Protein AF-A0A964JL80-F1 (afdb_monomer)

Mean predicted aligned error: 16.07 Å

Nearest PDB structures (foldseek):
  3h3u-assembly1_A  TM=7.792E-01  e=3.297E-18  Mycobacterium tuberculosis H37Rv
  7ff8-assembly1_A  TM=7.968E-01  e=4.017E-14  Pseudomonas aeruginosa PAO1
  2oz6-assembly1_A-2  TM=8.116E-01  e=9.245E-14  Pseudomonas aeruginosa
  5w5b-assembly1_A  TM=7.936E-01  e=4.017E-14  Mycobacterium tuberculosis CDC1551
  6hq4-assembly1_B  TM=6.554E-01  e=2.698E-10  Bdellovibrio bacteriovorus HD100

Secondary structure (DSSP, 8-state):
-----------------------PPPPPPPPPPP--------------------------------S------TTSEEEEE-TT-EEE-TT-----EEEEEEEEEEEEEEETTEEEEEEEE-TT-EESHHHHHHT---SSEEEEEEEEEEEEE-HHHHHHHHHH-HHHHHHHHHHHHHHHHHHHHHHHHHT-SSHHHHHHHHHHHHHHHHPEEETTEEEES--HHHHHHHHT--HHHHHHHHHHHHHTTSEEEE-SS-EEE--HHHHHHHHHHHHHHHHHHHHHS---

Solvent-accessible surface area (backbone atoms only — not comparable to full-atom values): 17501 Å² total; per-residue (Å²): 135,87,82,92,81,91,88,78,91,82,89,83,82,92,79,77,93,73,84,83,76,84,78,80,76,81,80,81,83,79,80,81,83,79,84,84,75,85,82,85,81,88,80,91,83,87,90,86,82,91,89,87,86,88,89,76,97,68,85,86,71,82,73,82,75,78,90,78,82,76,87,77,64,94,83,52,54,68,46,78,46,56,51,72,41,69,79,48,46,54,65,37,82,48,56,44,25,40,36,30,70,37,41,31,37,34,34,28,39,78,55,94,92,38,81,38,76,74,50,72,43,52,52,79,41,72,47,51,51,64,13,44,75,66,76,35,48,28,92,31,24,36,30,28,70,31,59,23,36,30,35,48,37,40,60,71,55,47,52,49,44,45,75,77,32,63,67,55,42,53,51,50,52,57,49,52,53,48,54,50,52,53,52,53,51,38,54,55,43,60,68,46,86,49,70,61,59,27,48,52,54,48,52,52,52,44,45,74,74,64,34,44,76,56,86,70,27,31,39,27,88,49,17,48,63,60,48,16,62,60,58,75,46,54,52,75,58,51,52,55,46,51,50,54,32,34,78,70,56,44,28,74,48,72,49,77,56,32,31,30,31,27,51,66,69,55,51,51,54,51,50,54,51,54,49,51,53,51,54,52,47,57,67,64,68,72,67,137

pLDDT: mean 73.35, std 25.71, range [23.11, 97.69]

Structure (mmCIF, N/CA/C/O backbone):
data_AF-A0A964JL80-F1
#
_entry.id   AF-A0A964JL80-F1
#
loop_
_atom_site.group_PDB
_atom_site.id
_atom_site.type_symbol
_atom_site.label_atom_id
_atom_site.label_alt_id
_atom_site.label_comp_id
_atom_site.label_asym_id
_atom_site.label_entity_id
_atom_site.label_seq_id
_atom_site.pdbx_PDB_ins_code
_atom_site.Cartn_x
_atom_site.Cartn_y
_atom_site.Cartn_z
_atom_site.occupancy
_atom_site.B_iso_or_equiv
_atom_site.auth_seq_id
_atom_site.auth_comp_id
_atom_site.auth_asym_id
_atom_site.auth_atom_id
_atom_site.pdbx_PDB_model_num
ATOM 1 N N . MET A 1 1 ? -65.963 52.573 9.680 1.00 37.78 1 MET A N 1
ATOM 2 C CA . MET A 1 1 ? -66.005 52.746 8.213 1.00 37.78 1 MET A CA 1
ATOM 3 C C . MET A 1 1 ? -65.570 51.425 7.572 1.00 37.78 1 MET A C 1
ATOM 5 O O . MET A 1 1 ? -64.472 50.984 7.888 1.00 37.78 1 MET A O 1
ATOM 9 N N . PRO A 1 2 ? -66.461 50.747 6.820 1.00 46.53 2 PRO A N 1
ATOM 10 C CA . PRO A 1 2 ? -66.245 49.451 6.140 1.00 46.53 2 PRO A CA 1
ATOM 11 C C . PRO A 1 2 ? -65.395 49.656 4.856 1.00 46.53 2 PRO A C 1
ATOM 13 O O . PRO A 1 2 ? -65.125 50.802 4.520 1.00 46.53 2 PRO A O 1
ATOM 16 N N . ALA A 1 3 ? -64.869 48.674 4.110 1.00 35.56 3 ALA A N 1
ATOM 17 C CA . ALA A 1 3 ? -65.496 47.516 3.457 1.00 35.56 3 ALA A CA 1
ATOM 18 C C . ALA A 1 3 ? -64.384 46.611 2.834 1.00 35.56 3 ALA A C 1
ATOM 20 O O . ALA A 1 3 ? -63.395 47.145 2.347 1.00 35.56 3 ALA A O 1
ATOM 21 N N . HIS A 1 4 ? -64.425 45.274 3.009 1.00 35.72 4 HIS A N 1
ATOM 22 C CA . HIS A 1 4 ? -64.744 44.222 1.997 1.00 35.72 4 HIS A CA 1
ATOM 23 C C . HIS A 1 4 ? -63.680 44.004 0.883 1.00 35.72 4 HIS A C 1
ATOM 25 O O . HIS A 1 4 ? -63.204 44.971 0.319 1.00 35.72 4 HIS A O 1
ATOM 31 N N . LEU A 1 5 ? -63.233 42.802 0.466 1.00 35.69 5 LEU A N 1
ATOM 32 C CA . LEU A 1 5 ? -63.796 41.438 0.327 1.00 35.69 5 LEU A CA 1
ATOM 33 C C . LEU A 1 5 ? -62.650 40.380 0.392 1.00 35.69 5 LEU A C 1
ATOM 35 O O . LEU A 1 5 ? -61.570 40.641 -0.120 1.00 35.69 5 LEU A O 1
ATOM 39 N N . ARG A 1 6 ? -62.776 39.250 1.122 1.00 34.25 6 ARG A N 1
ATOM 40 C CA . ARG A 1 6 ? -63.184 37.874 0.682 1.00 34.25 6 ARG A CA 1
ATOM 41 C C . ARG A 1 6 ? -62.430 37.348 -0.552 1.00 34.25 6 ARG A C 1
ATOM 43 O O . ARG A 1 6 ? -62.519 37.954 -1.605 1.00 34.25 6 ARG A O 1
ATOM 50 N N . ASN A 1 7 ? -61.735 36.207 -0.524 1.00 32.00 7 ASN A N 1
ATOM 51 C CA . ASN A 1 7 ? -62.183 34.791 -0.471 1.00 32.00 7 ASN A CA 1
ATOM 52 C C . ASN A 1 7 ? -60.897 33.955 -0.768 1.00 32.00 7 ASN A C 1
ATOM 54 O O . ASN A 1 7 ? -60.002 34.494 -1.401 1.00 32.00 7 ASN A O 1
ATOM 58 N N . ARG A 1 8 ? -60.686 32.663 -0.497 1.00 33.41 8 ARG A N 1
ATOM 59 C CA . ARG A 1 8 ? -61.421 31.535 0.091 1.00 33.41 8 ARG A CA 1
ATOM 60 C C . ARG A 1 8 ? -60.384 30.416 0.316 1.00 33.41 8 ARG A C 1
ATOM 62 O O . ARG A 1 8 ? -59.470 30.258 -0.486 1.00 33.41 8 ARG A O 1
ATOM 69 N N . HIS A 1 9 ? -60.581 29.628 1.367 1.00 36.06 9 HIS A N 1
ATOM 70 C CA . HIS A 1 9 ? -59.935 28.336 1.610 1.00 36.06 9 HIS A CA 1
ATOM 71 C C . HIS A 1 9 ? -60.051 27.353 0.438 1.00 36.06 9 HIS A C 1
ATOM 73 O O . HIS A 1 9 ? -61.089 27.332 -0.217 1.00 36.06 9 HIS A O 1
ATOM 79 N N . LEU A 1 10 ? -59.068 26.451 0.322 1.00 34.75 10 LEU A N 1
ATOM 80 C CA . LEU A 1 10 ? -59.265 25.001 0.167 1.00 34.75 10 LEU A CA 1
ATOM 81 C C . LEU A 1 10 ? -57.958 24.281 0.546 1.00 34.75 10 LEU A C 1
ATOM 83 O O . LEU A 1 10 ? -56.915 24.513 -0.056 1.00 34.75 10 LEU A O 1
ATOM 87 N N . GLY A 1 11 ? -58.015 23.439 1.579 1.00 33.12 11 GLY A N 1
ATOM 88 C CA . GLY A 1 11 ? -56.935 22.519 1.926 1.00 33.12 11 GLY A CA 1
ATOM 89 C C . GLY A 1 11 ? -57.005 21.237 1.096 1.00 33.12 11 GLY A C 1
ATOM 90 O O . GLY A 1 11 ? -58.088 20.837 0.677 1.00 33.12 11 GLY A O 1
ATOM 91 N N . HIS A 1 12 ? -55.868 20.563 0.915 1.00 31.95 12 HIS A N 1
ATOM 92 C CA . HIS A 1 12 ? -55.833 19.127 0.643 1.00 31.95 12 HIS A CA 1
ATOM 93 C C . HIS A 1 12 ? -54.507 18.484 1.094 1.00 31.95 12 HIS A C 1
ATOM 95 O O . HIS A 1 12 ? -53.452 19.104 1.103 1.00 31.95 12 HIS A O 1
ATOM 101 N N . ARG A 1 13 ? -54.668 17.233 1.529 1.00 33.59 13 ARG A N 1
ATOM 102 C CA . ARG A 1 13 ? -53.808 16.281 2.259 1.00 33.59 13 ARG A CA 1
ATOM 103 C C . ARG A 1 13 ? -52.454 15.893 1.616 1.00 33.59 13 ARG A C 1
ATOM 105 O O . ARG A 1 13 ? -52.272 16.112 0.423 1.00 33.59 13 ARG A O 1
ATOM 112 N N . PRO A 1 14 ? -51.549 15.240 2.386 1.00 41.88 14 PRO A N 1
ATOM 113 C CA . PRO A 1 14 ? -50.217 14.831 1.931 1.00 41.88 14 PRO A CA 1
ATOM 114 C C . PRO A 1 14 ? -50.284 13.621 0.989 1.00 41.88 14 PRO A C 1
ATOM 116 O O . PRO A 1 14 ? -51.057 12.689 1.218 1.00 41.88 14 PRO A O 1
ATOM 119 N N . GLY A 1 15 ? -49.463 13.632 -0.064 1.00 31.16 15 GLY A N 1
ATOM 120 C CA . GLY A 1 15 ? -49.465 12.614 -1.113 1.00 31.16 15 GLY A CA 1
ATOM 121 C C . GLY A 1 15 ? -48.063 12.196 -1.557 1.00 31.16 15 GLY A C 1
ATOM 122 O O . GLY A 1 15 ? -47.397 12.929 -2.273 1.00 31.16 15 GLY A O 1
ATOM 123 N N . ALA A 1 16 ? -47.702 10.978 -1.147 1.00 31.17 16 ALA A N 1
ATOM 124 C CA . ALA A 1 16 ? -46.962 9.944 -1.876 1.00 31.17 16 ALA A CA 1
ATOM 125 C C . ALA A 1 16 ? -45.598 10.259 -2.534 1.00 31.17 16 ALA A C 1
ATOM 127 O O . ALA A 1 16 ? -45.494 10.913 -3.570 1.00 31.17 16 ALA A O 1
ATOM 128 N N . LEU A 1 17 ? -44.586 9.578 -1.981 1.00 36.50 17 LEU A N 1
ATOM 129 C CA . LEU A 1 17 ? -43.367 9.088 -2.631 1.00 36.50 17 LEU A CA 1
ATOM 130 C C . LEU A 1 17 ? -43.551 8.801 -4.132 1.00 36.50 17 LEU A C 1
ATOM 132 O O . LEU A 1 17 ? -44.386 7.982 -4.523 1.00 36.50 17 LEU A O 1
ATOM 136 N N . ARG A 1 18 ? -42.686 9.391 -4.962 1.00 30.09 18 ARG A N 1
ATOM 137 C CA . ARG A 1 18 ? -42.415 8.902 -6.316 1.00 30.09 18 ARG A CA 1
ATOM 138 C C . ARG A 1 18 ? -40.924 8.641 -6.477 1.00 30.09 18 ARG A C 1
ATOM 140 O O . ARG A 1 18 ? -40.105 9.548 -6.399 1.00 30.09 18 ARG A O 1
ATOM 147 N N . HIS A 1 19 ? -40.612 7.370 -6.710 1.00 30.61 19 HIS A N 1
ATOM 148 C CA . HIS A 1 19 ? -39.329 6.892 -7.200 1.00 30.61 19 HIS A CA 1
ATOM 149 C C . HIS A 1 19 ? -38.922 7.653 -8.467 1.00 30.61 19 HIS A C 1
ATOM 151 O O . HIS A 1 19 ? -39.593 7.543 -9.495 1.00 30.61 19 HIS A O 1
ATOM 157 N N . HIS A 1 20 ? -37.798 8.369 -8.423 1.00 32.84 20 HIS A N 1
ATOM 158 C CA . HIS A 1 20 ? -37.114 8.773 -9.644 1.00 32.84 20 HIS A CA 1
ATOM 159 C C . HIS A 1 20 ? -36.421 7.550 -10.244 1.00 32.84 20 HIS A C 1
ATOM 161 O O . HIS A 1 20 ? -35.391 7.079 -9.765 1.00 32.84 20 HIS A O 1
ATOM 167 N N . GLN A 1 21 ? -37.045 7.008 -11.287 1.00 30.83 21 GLN A N 1
ATOM 168 C CA . GLN A 1 21 ? -36.441 6.028 -12.173 1.00 30.83 21 GLN A CA 1
ATOM 169 C C . GLN A 1 21 ? -35.238 6.664 -12.874 1.00 30.83 21 GLN A C 1
ATOM 171 O O . GLN A 1 21 ? -35.352 7.691 -13.540 1.00 30.83 21 GLN A O 1
ATOM 176 N N . CYS A 1 22 ? -34.086 6.024 -12.706 1.00 28.11 22 CYS A N 1
ATOM 177 C CA . CYS A 1 22 ? -32.847 6.308 -13.407 1.00 28.11 22 CYS A CA 1
ATOM 178 C C . CYS A 1 22 ? -33.032 5.920 -14.886 1.00 28.11 22 CYS A C 1
ATOM 180 O O . CYS A 1 22 ? -32.980 4.739 -15.239 1.00 28.11 22 CYS A O 1
ATOM 182 N N . THR A 1 23 ? -33.321 6.887 -15.756 1.00 30.89 23 THR A N 1
ATOM 183 C CA . THR A 1 23 ? -33.364 6.659 -17.202 1.00 30.89 23 THR A CA 1
ATOM 184 C C . THR A 1 23 ? -31.934 6.551 -17.728 1.00 30.89 23 THR A C 1
ATOM 186 O O . THR A 1 23 ? -31.189 7.525 -17.815 1.00 30.89 23 THR A O 1
ATOM 189 N N . ARG A 1 24 ? -31.533 5.319 -18.062 1.00 32.81 24 ARG A N 1
ATOM 190 C CA . ARG A 1 24 ? -30.311 5.017 -18.814 1.00 32.81 24 ARG A CA 1
ATOM 191 C C . ARG A 1 24 ? -30.319 5.800 -20.129 1.00 32.81 24 ARG A C 1
ATOM 193 O O . ARG A 1 24 ? -31.158 5.542 -20.987 1.00 32.81 24 ARG A O 1
ATOM 200 N N . SER A 1 25 ? -29.362 6.707 -20.303 1.00 33.31 25 SER A N 1
ATOM 201 C CA . SER A 1 25 ? -28.996 7.193 -21.636 1.00 33.31 25 SER A CA 1
ATOM 202 C C . SER A 1 25 ? -28.302 6.060 -22.406 1.00 33.31 25 SER A C 1
ATOM 204 O O . SER A 1 25 ? -27.423 5.407 -21.836 1.00 33.31 25 SER A O 1
ATOM 206 N N . PRO A 1 26 ? -28.676 5.778 -23.665 1.00 34.78 26 PRO A N 1
ATOM 207 C CA . PRO A 1 26 ? -27.997 4.771 -24.464 1.00 34.78 26 PRO A CA 1
ATOM 208 C C . PRO A 1 26 ? -26.642 5.311 -24.938 1.00 34.78 26 PRO A C 1
ATOM 210 O O . PRO A 1 26 ? -26.563 6.343 -25.600 1.00 34.78 26 PRO A O 1
ATOM 213 N N . LEU A 1 27 ? -25.568 4.602 -24.585 1.00 38.38 27 LEU A N 1
ATOM 214 C CA . LEU A 1 27 ? -24.238 4.808 -25.152 1.00 38.38 27 LEU A CA 1
ATOM 215 C C . LEU A 1 27 ? -24.303 4.589 -26.670 1.00 38.38 27 LEU A C 1
ATOM 217 O O . LEU A 1 27 ? -24.775 3.549 -27.132 1.00 38.38 27 LEU A O 1
ATOM 221 N N . HIS A 1 28 ? -23.826 5.567 -27.439 1.00 36.06 28 HIS A N 1
ATOM 222 C CA . HIS A 1 28 ? -23.625 5.426 -28.878 1.00 36.06 28 HIS A CA 1
ATOM 223 C C . HIS A 1 28 ? -22.623 4.291 -29.171 1.00 36.06 28 HIS A C 1
ATOM 225 O O . HIS A 1 28 ? -21.590 4.210 -28.501 1.00 36.06 28 HIS A O 1
ATOM 231 N N . PRO A 1 29 ? -22.879 3.423 -30.166 1.00 34.59 29 PRO A N 1
ATOM 232 C CA . PRO A 1 29 ? -21.922 2.401 -30.563 1.00 34.59 29 PRO A CA 1
ATOM 233 C C . PRO A 1 29 ? -20.716 3.029 -31.276 1.00 34.59 29 PRO A C 1
ATOM 235 O O . PRO A 1 29 ? -20.866 3.820 -32.207 1.00 34.59 29 PRO A O 1
ATOM 238 N N . ILE A 1 30 ? -19.516 2.647 -30.838 1.00 38.66 30 ILE A N 1
ATOM 239 C CA . ILE A 1 30 ? -18.244 2.934 -31.512 1.00 38.66 30 ILE A CA 1
ATOM 240 C C . ILE A 1 30 ? -18.221 2.127 -32.827 1.00 38.66 30 ILE A C 1
ATOM 242 O O . ILE A 1 30 ? -18.485 0.922 -32.783 1.00 38.66 30 ILE A O 1
ATOM 246 N N . PRO A 1 31 ? -17.937 2.736 -33.993 1.00 32.91 31 PRO A N 1
ATOM 247 C CA . PRO A 1 31 ? -17.892 2.007 -35.258 1.00 32.91 31 PRO A CA 1
ATOM 248 C C . PRO A 1 31 ? -16.694 1.038 -35.299 1.00 32.91 31 PRO A C 1
ATOM 250 O O . PRO A 1 31 ? -15.630 1.361 -34.764 1.00 32.91 31 PRO A O 1
ATOM 253 N N . PRO A 1 32 ? -16.821 -0.141 -35.939 1.00 34.31 32 PRO A N 1
ATOM 254 C CA . PRO A 1 32 ? -15.708 -1.072 -36.066 1.00 34.31 32 PRO A CA 1
ATOM 255 C C . PRO A 1 32 ? -14.660 -0.518 -37.039 1.00 34.31 32 PRO A C 1
ATOM 257 O O . PRO A 1 32 ? -14.981 -0.129 -38.163 1.00 34.31 32 PRO A O 1
ATOM 260 N N . LEU A 1 33 ? -13.395 -0.508 -36.612 1.00 32.47 33 LEU A N 1
ATOM 261 C CA . LEU A 1 33 ? -12.249 -0.261 -37.487 1.00 32.47 33 LEU A CA 1
ATOM 262 C C . LEU A 1 33 ? -12.186 -1.377 -38.538 1.00 32.47 33 LEU A C 1
ATOM 264 O O . LEU A 1 33 ? -12.036 -2.555 -38.212 1.00 32.47 33 LEU A O 1
ATOM 268 N N . ALA A 1 34 ? -12.347 -0.996 -39.803 1.00 29.02 34 ALA A N 1
ATOM 269 C CA . ALA A 1 34 ? -12.299 -1.902 -40.936 1.00 29.02 34 ALA A CA 1
ATOM 270 C C . ALA A 1 34 ? -10.902 -2.532 -41.071 1.00 29.02 34 ALA A C 1
ATOM 272 O O . ALA A 1 34 ? -9.907 -1.843 -41.291 1.00 29.02 34 ALA A O 1
ATOM 273 N N . HIS A 1 35 ? -10.844 -3.861 -40.981 1.00 31.95 35 HIS A N 1
ATOM 274 C CA . HIS A 1 35 ? -9.697 -4.646 -41.416 1.00 31.95 35 HIS A CA 1
ATOM 275 C C . HIS A 1 35 ? -9.555 -4.554 -42.941 1.00 31.95 35 HIS A C 1
ATOM 277 O O . HIS A 1 35 ? -10.368 -5.099 -43.687 1.00 31.95 35 HIS A O 1
ATOM 283 N N . HIS A 1 36 ? -8.467 -3.949 -43.410 1.00 31.66 36 HIS A N 1
ATOM 284 C CA . HIS A 1 36 ? -7.909 -4.254 -44.722 1.00 31.66 36 HIS A CA 1
ATOM 285 C C . HIS A 1 36 ? -6.592 -5.000 -44.535 1.00 31.66 36 HIS A C 1
ATOM 287 O O . HIS A 1 36 ? -5.526 -4.404 -44.444 1.00 31.66 3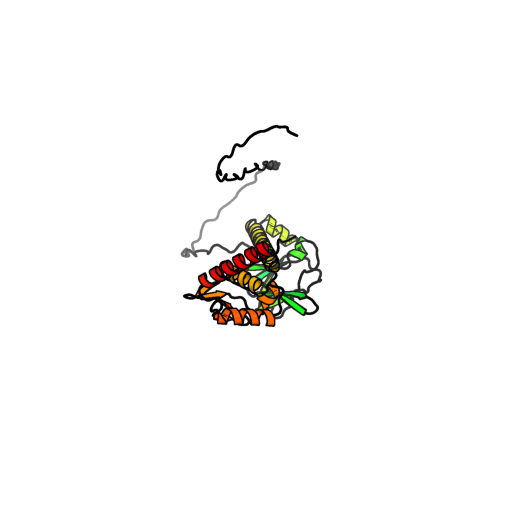6 HIS A O 1
ATOM 293 N N . VAL A 1 37 ? -6.675 -6.331 -44.509 1.00 30.08 37 VAL A N 1
ATOM 294 C CA . VAL A 1 37 ? -5.534 -7.193 -44.820 1.00 30.08 37 VAL A CA 1
ATOM 295 C C . VAL A 1 37 ? -5.892 -7.935 -46.098 1.00 30.08 37 VAL A C 1
ATOM 297 O O . VAL A 1 37 ? -6.750 -8.816 -46.112 1.00 30.08 37 VAL A O 1
ATOM 300 N N . ARG A 1 38 ? -5.268 -7.512 -47.201 1.00 26.22 38 ARG A N 1
ATOM 301 C CA . ARG A 1 38 ? -5.266 -8.255 -48.462 1.00 26.22 38 ARG A CA 1
ATOM 302 C C . ARG A 1 38 ? -4.585 -9.598 -48.217 1.00 26.22 38 ARG A C 1
ATOM 304 O O . ARG A 1 38 ? -3.416 -9.643 -47.852 1.00 26.22 38 ARG A O 1
ATOM 311 N N . CYS A 1 39 ? -5.323 -10.675 -48.450 1.00 26.58 39 CYS A N 1
ATOM 312 C CA . CYS A 1 39 ? -4.793 -12.026 -48.513 1.00 26.58 39 CYS A CA 1
ATOM 313 C C . CYS A 1 39 ? -4.150 -12.217 -49.898 1.00 26.58 39 CYS A C 1
ATOM 315 O O . CYS A 1 39 ? -4.852 -12.218 -50.909 1.00 26.58 39 CYS A O 1
ATOM 317 N N . GLY A 1 40 ? -2.820 -12.297 -49.949 1.00 28.06 40 GLY A N 1
ATOM 318 C CA . GLY A 1 40 ? -2.077 -12.757 -51.121 1.00 28.06 40 GLY A CA 1
ATOM 319 C C . GLY A 1 40 ? -1.921 -14.273 -51.048 1.00 28.06 40 GLY A C 1
ATOM 320 O O . GLY A 1 40 ? -1.276 -14.781 -50.136 1.00 28.06 40 GLY A O 1
ATOM 321 N N . LEU A 1 41 ? -2.556 -14.976 -51.982 1.00 30.55 41 LEU A N 1
ATOM 322 C CA . LEU A 1 41 ? -2.411 -16.410 -52.225 1.00 30.55 41 LEU A CA 1
ATOM 323 C C . LEU A 1 41 ? -1.257 -16.676 -53.206 1.00 30.55 41 LEU A C 1
ATOM 325 O O . LEU A 1 41 ? -1.088 -15.918 -54.158 1.00 30.55 41 LEU A O 1
ATOM 329 N N . GLY A 1 42 ? -0.586 -17.819 -53.016 1.00 26.62 42 GLY A N 1
ATOM 330 C CA . GLY A 1 42 ? 0.301 -18.488 -53.984 1.00 26.62 42 GLY A CA 1
ATOM 331 C C . GLY A 1 42 ? 1.788 -18.229 -53.720 1.00 26.62 42 GLY A C 1
ATOM 332 O O . GLY A 1 42 ? 2.172 -17.094 -53.492 1.00 26.62 42 GLY A O 1
ATOM 333 N N . GLU A 1 43 ? 2.707 -19.194 -53.700 1.00 29.05 43 GLU A N 1
ATOM 334 C CA . GLU A 1 43 ? 2.770 -20.582 -54.191 1.00 29.05 43 GLU A CA 1
ATOM 335 C C . GLU A 1 43 ? 3.812 -21.301 -53.287 1.00 29.05 43 GLU A C 1
ATOM 337 O O . GLU A 1 43 ? 4.779 -20.690 -52.848 1.00 29.05 43 GLU A O 1
ATOM 342 N N . GLY A 1 44 ? 3.643 -22.533 -52.802 1.00 26.64 44 GLY A N 1
ATOM 343 C CA . GLY A 1 44 ? 3.678 -23.761 -53.588 1.00 26.64 44 GLY A CA 1
ATOM 344 C C . GLY A 1 44 ? 5.116 -24.261 -53.820 1.00 26.64 44 GLY A C 1
ATOM 345 O O . GLY A 1 44 ? 5.652 -24.038 -54.895 1.00 26.64 44 GLY A O 1
ATOM 346 N N . SER A 1 45 ? 5.731 -24.996 -52.876 1.00 29.19 45 SER A N 1
ATOM 347 C CA . SER A 1 45 ? 6.821 -25.935 -53.223 1.00 29.19 45 SER A CA 1
ATOM 348 C C . SER A 1 45 ? 7.069 -27.043 -52.182 1.00 29.19 45 SER A C 1
ATOM 350 O O . SER A 1 45 ? 7.655 -26.825 -51.130 1.00 29.19 45 SER A O 1
ATOM 352 N N . ARG A 1 46 ? 6.601 -28.239 -52.566 1.00 28.25 46 ARG A N 1
ATOM 353 C CA . ARG A 1 46 ? 7.217 -29.583 -52.490 1.00 28.25 46 ARG A CA 1
ATOM 354 C C . ARG A 1 46 ? 7.704 -30.165 -51.152 1.00 28.25 46 ARG A C 1
ATOM 356 O O . ARG A 1 46 ? 8.710 -29.775 -50.576 1.00 28.25 46 ARG A O 1
ATOM 363 N N . ALA A 1 47 ? 7.031 -31.264 -50.808 1.00 27.91 47 ALA A N 1
ATOM 364 C CA . ALA A 1 47 ? 7.421 -32.304 -49.867 1.00 27.91 47 ALA A CA 1
ATOM 365 C C . ALA A 1 47 ? 8.296 -33.396 -50.519 1.00 27.91 47 ALA A C 1
ATOM 367 O O . ALA A 1 47 ? 8.027 -33.787 -51.652 1.00 27.91 47 ALA A O 1
ATOM 368 N N . THR A 1 48 ? 9.244 -33.931 -49.741 1.00 28.28 48 THR A N 1
ATOM 369 C CA . THR A 1 48 ? 9.887 -35.271 -49.779 1.00 28.28 48 THR A CA 1
ATOM 370 C C . THR A 1 48 ? 10.752 -35.363 -48.505 1.00 28.28 48 THR A C 1
ATOM 372 O O . THR A 1 48 ? 11.378 -34.364 -48.178 1.00 28.28 48 THR A O 1
ATOM 375 N N . ALA A 1 49 ? 10.931 -36.437 -47.734 1.00 28.19 49 ALA A N 1
ATOM 376 C CA . ALA A 1 49 ? 10.393 -37.788 -47.651 1.00 28.19 49 ALA A CA 1
ATOM 377 C C . ALA A 1 49 ? 10.830 -38.381 -46.285 1.00 28.19 49 ALA A C 1
ATOM 379 O O . ALA A 1 49 ? 11.937 -38.107 -45.841 1.00 28.19 49 ALA A O 1
ATOM 380 N N . ALA A 1 50 ? 9.990 -39.249 -45.712 1.00 26.88 50 ALA A N 1
ATOM 381 C CA . ALA A 1 50 ? 10.345 -40.512 -45.042 1.00 26.88 50 ALA A CA 1
ATOM 382 C C . ALA A 1 50 ? 11.176 -40.547 -43.730 1.00 26.88 50 ALA A C 1
ATOM 384 O O . ALA A 1 50 ? 12.341 -40.170 -43.674 1.00 26.88 50 ALA A O 1
ATOM 385 N N . GLY A 1 51 ? 10.586 -41.196 -42.713 1.00 25.58 51 GLY A N 1
ATOM 386 C CA . GLY A 1 51 ? 11.256 -41.724 -41.519 1.00 25.58 51 GLY A CA 1
ATOM 387 C C . GLY A 1 51 ? 10.263 -42.044 -40.392 1.00 25.58 51 GLY A C 1
ATOM 388 O O . GLY A 1 51 ? 9.683 -41.142 -39.802 1.00 25.58 51 GLY A O 1
ATOM 389 N N . THR A 1 52 ? 10.073 -43.327 -40.088 1.00 26.69 52 THR A N 1
ATOM 390 C CA . THR A 1 52 ? 9.265 -43.884 -38.976 1.00 26.69 52 THR A CA 1
ATOM 391 C C . THR A 1 52 ? 10.094 -44.985 -38.298 1.00 26.69 52 THR A C 1
ATOM 393 O O . THR A 1 52 ? 10.993 -45.512 -38.950 1.00 26.69 52 THR A O 1
ATOM 396 N N . PRO A 1 53 ? 9.719 -45.491 -37.110 1.00 39.31 53 PRO A N 1
ATOM 397 C CA . PRO A 1 53 ? 9.673 -44.834 -35.801 1.00 39.31 53 PRO A CA 1
ATOM 398 C C . PRO A 1 53 ? 10.569 -45.603 -34.793 1.00 39.31 53 PRO A C 1
ATOM 400 O O . PRO A 1 53 ? 10.899 -46.761 -35.030 1.00 39.31 53 PRO A O 1
ATOM 403 N N . ASP A 1 54 ? 10.922 -45.037 -33.636 1.00 27.45 54 ASP A N 1
ATOM 404 C CA . ASP A 1 54 ? 11.369 -45.893 -32.525 1.00 27.45 54 ASP A CA 1
ATOM 405 C C . ASP A 1 54 ? 10.851 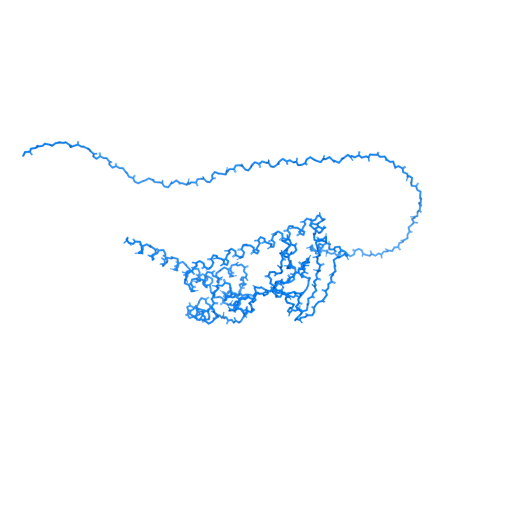-45.428 -31.165 1.00 27.45 54 ASP A C 1
ATOM 407 O O . ASP A 1 54 ? 10.652 -44.252 -30.869 1.00 27.45 54 ASP A O 1
ATOM 411 N N . SER A 1 55 ? 10.534 -46.453 -30.399 1.00 28.48 55 SER A N 1
ATOM 412 C CA . SER A 1 55 ? 9.731 -46.534 -29.208 1.00 28.48 55 SER A CA 1
ATOM 413 C C . SER A 1 55 ? 10.472 -46.076 -27.954 1.00 28.48 55 SER A C 1
ATOM 415 O O . SER A 1 55 ? 11.556 -46.547 -27.631 1.00 28.48 55 SER A O 1
ATOM 417 N N . ALA A 1 56 ? 9.812 -45.245 -27.151 1.00 30.78 56 ALA A N 1
ATOM 418 C CA . ALA A 1 56 ? 10.095 -45.160 -25.727 1.00 30.78 56 ALA A CA 1
ATOM 419 C C . ALA A 1 56 ? 8.775 -44.973 -24.978 1.00 30.78 56 ALA A C 1
ATOM 421 O O . ALA A 1 56 ? 8.135 -43.924 -25.020 1.00 30.78 56 ALA A O 1
ATOM 422 N N . ARG A 1 57 ? 8.346 -46.050 -24.315 1.00 34.09 57 ARG A N 1
ATOM 423 C CA . ARG A 1 57 ? 7.233 -46.062 -23.366 1.00 34.09 57 ARG A CA 1
ATOM 424 C C . ARG A 1 57 ? 7.612 -45.181 -22.176 1.00 34.09 57 ARG A C 1
ATOM 426 O O . ARG A 1 57 ? 8.322 -45.625 -21.282 1.00 34.09 57 ARG A O 1
ATOM 433 N N . GLY A 1 58 ? 7.125 -43.948 -22.165 1.00 26.98 58 GLY A N 1
ATOM 434 C CA . GLY A 1 58 ? 7.104 -43.083 -20.992 1.00 26.98 58 GLY A CA 1
ATOM 435 C C . GLY A 1 58 ? 5.657 -42.872 -20.582 1.00 26.98 58 GLY A C 1
ATOM 436 O O . GLY A 1 58 ? 4.902 -42.215 -21.289 1.00 26.98 58 GLY A O 1
ATOM 437 N N . THR A 1 59 ? 5.254 -43.478 -19.470 1.00 30.92 59 THR A N 1
ATOM 438 C CA . THR A 1 59 ? 3.949 -43.287 -18.828 1.00 30.92 59 THR A CA 1
ATOM 439 C C . THR A 1 59 ? 3.576 -41.806 -18.787 1.00 30.92 59 THR A C 1
ATOM 441 O O . THR A 1 59 ? 4.261 -41.016 -18.136 1.00 30.92 59 THR A O 1
ATOM 444 N N . CYS A 1 60 ? 2.488 -41.438 -19.471 1.00 23.11 60 CYS A N 1
ATOM 445 C CA . CYS A 1 60 ? 1.893 -40.110 -19.404 1.00 23.11 60 CYS A CA 1
ATOM 446 C C . CYS A 1 60 ? 1.322 -39.925 -17.994 1.00 23.11 60 CYS A C 1
ATOM 448 O O . CYS A 1 60 ? 0.188 -40.293 -17.696 1.00 23.11 60 CYS A O 1
ATOM 450 N N . ARG A 1 61 ? 2.165 -39.442 -17.081 1.00 26.45 61 ARG A N 1
ATOM 451 C CA . ARG A 1 61 ? 1.726 -38.961 -15.780 1.00 26.45 61 ARG A CA 1
ATOM 452 C C . ARG A 1 61 ? 1.118 -37.597 -16.052 1.00 26.45 61 ARG A C 1
ATOM 454 O O . ARG A 1 61 ? 1.840 -36.646 -16.334 1.00 26.45 61 ARG A O 1
ATOM 461 N N . THR A 1 62 ? -0.206 -37.533 -16.040 1.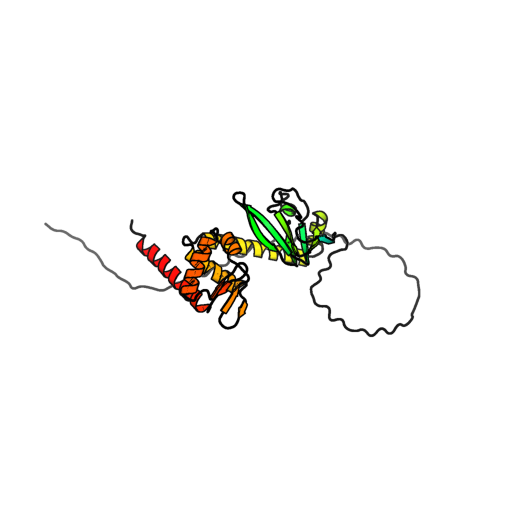00 25.45 62 THR A N 1
ATOM 462 C CA . THR A 1 62 ? -0.967 -36.290 -16.111 1.00 25.45 62 THR A CA 1
ATOM 463 C C . THR A 1 62 ? -0.512 -35.394 -14.961 1.00 25.45 62 THR A C 1
ATOM 465 O O . THR A 1 62 ? -0.950 -35.553 -13.824 1.00 25.45 62 THR A O 1
ATOM 468 N N . VAL A 1 63 ? 0.425 -34.488 -15.236 1.00 28.36 63 VAL A N 1
ATOM 469 C CA . VAL A 1 63 ? 0.712 -33.368 -14.348 1.00 28.36 63 VAL A CA 1
ATOM 470 C C . VAL A 1 63 ? -0.450 -32.413 -14.547 1.00 28.36 63 VAL A C 1
ATOM 472 O O . VAL A 1 63 ? -0.569 -31.768 -15.589 1.00 28.36 63 VAL A O 1
ATOM 475 N N . VAL A 1 64 ? -1.350 -32.395 -13.569 1.00 26.16 64 VAL A N 1
ATOM 476 C CA . VAL A 1 64 ? -2.342 -31.336 -13.412 1.00 26.16 64 VAL A CA 1
ATOM 477 C C . VAL A 1 64 ? -1.557 -30.023 -13.359 1.00 26.16 64 VAL A C 1
ATOM 479 O O . VAL A 1 64 ? -0.861 -29.752 -12.385 1.00 26.16 64 VAL A O 1
ATOM 482 N N . ARG A 1 65 ? -1.576 -29.261 -14.457 1.00 25.23 65 ARG A N 1
ATOM 483 C CA . ARG A 1 65 ? -1.021 -27.908 -14.502 1.00 25.23 65 ARG A CA 1
ATOM 484 C C . ARG A 1 65 ? -2.009 -26.984 -13.800 1.00 25.23 65 ARG A C 1
ATOM 486 O O . ARG A 1 65 ? -3.126 -26.798 -14.279 1.00 25.23 65 ARG A O 1
ATOM 493 N N . GLU A 1 66 ? -1.584 -26.435 -12.670 1.00 28.23 66 GLU A N 1
ATOM 494 C CA . GLU A 1 66 ? -2.214 -25.285 -12.021 1.00 28.23 66 GLU A CA 1
ATOM 495 C C . GLU A 1 66 ? -2.337 -24.127 -13.041 1.00 28.23 66 GLU A C 1
ATOM 497 O O . GLU A 1 66 ? -1.370 -23.833 -13.755 1.00 28.23 66 GLU A O 1
ATOM 502 N N . PRO A 1 67 ? -3.501 -23.470 -13.173 1.00 32.09 67 PRO A N 1
ATOM 503 C CA . PRO A 1 67 ? -3.679 -22.371 -14.114 1.00 32.09 67 PRO A CA 1
ATOM 504 C C . PRO A 1 67 ? -3.119 -21.071 -13.517 1.00 32.09 67 PRO A C 1
ATOM 506 O O . PRO A 1 67 ? -3.691 -20.534 -12.570 1.00 32.09 67 PRO A O 1
ATOM 509 N N . GLY A 1 68 ? -2.036 -20.517 -14.079 1.00 32.25 68 GLY A N 1
ATOM 510 C CA . GLY A 1 68 ? -1.596 -19.174 -13.668 1.00 32.25 68 GLY A CA 1
ATOM 511 C C . GLY A 1 68 ? -0.226 -18.654 -14.105 1.00 32.25 68 GLY A C 1
ATOM 512 O O . GLY A 1 68 ? 0.060 -17.491 -13.831 1.00 32.25 68 GLY A O 1
ATOM 513 N N . GLU A 1 69 ? 0.614 -19.433 -14.786 1.00 38.91 69 GLU A N 1
ATOM 514 C CA . GLU A 1 69 ? 1.901 -18.939 -15.297 1.00 38.91 69 GLU A CA 1
ATOM 515 C C . GLU A 1 69 ? 1.725 -18.393 -16.720 1.00 38.91 69 GLU A C 1
ATOM 517 O O . GLU A 1 69 ? 1.813 -19.108 -17.717 1.00 38.91 69 GLU A O 1
ATOM 522 N N . SER A 1 70 ? 1.390 -17.104 -16.819 1.00 37.47 70 SER A N 1
ATOM 523 C CA . SER A 1 70 ? 1.442 -16.375 -18.086 1.00 37.47 70 SER A CA 1
ATOM 524 C C . SER A 1 70 ? 2.891 -16.340 -18.565 1.00 37.47 70 SER A C 1
ATOM 526 O O . SER A 1 70 ? 3.744 -15.807 -17.860 1.00 37.47 70 SER A O 1
ATOM 528 N N . ALA A 1 71 ? 3.144 -16.926 -19.736 1.00 37.69 71 ALA A N 1
ATOM 529 C CA . ALA A 1 71 ? 4.451 -17.006 -20.374 1.00 37.69 71 ALA A CA 1
ATOM 530 C C . ALA A 1 71 ? 5.059 -15.608 -20.556 1.00 37.69 71 ALA A C 1
ATOM 532 O O . ALA A 1 71 ? 4.642 -14.843 -21.421 1.00 37.69 71 ALA A O 1
ATOM 533 N N . VAL A 1 72 ? 6.029 -15.291 -19.704 1.00 45.94 72 VAL A N 1
ATOM 534 C CA . VAL A 1 72 ? 6.912 -14.132 -19.821 1.00 45.94 72 VAL A CA 1
ATOM 535 C C . VAL A 1 72 ? 8.070 -14.562 -20.726 1.00 45.94 72 VAL A C 1
ATOM 537 O O . VAL A 1 72 ? 8.698 -15.588 -20.464 1.00 45.94 72 VAL A O 1
ATOM 540 N N . SER A 1 73 ? 8.291 -13.857 -21.838 1.00 40.88 73 SER A N 1
ATOM 541 C CA . SER A 1 73 ? 9.316 -14.215 -22.831 1.00 40.88 73 SER A CA 1
ATOM 542 C C . SER A 1 73 ? 10.743 -14.021 -22.296 1.00 40.88 73 SER A C 1
ATOM 544 O O . SER A 1 73 ? 10.976 -13.169 -21.445 1.00 40.88 73 SER A O 1
ATOM 546 N N . GLU A 1 74 ? 11.708 -14.772 -22.836 1.00 43.56 74 GLU A N 1
ATOM 547 C CA . GLU A 1 74 ? 13.122 -14.842 -22.408 1.00 43.56 74 GLU A CA 1
ATOM 548 C C . GLU A 1 74 ? 13.919 -13.515 -22.449 1.00 43.56 74 GLU A C 1
ATOM 550 O O . GLU A 1 74 ? 15.075 -13.490 -22.030 1.00 43.56 74 GLU A O 1
ATOM 555 N N . THR A 1 75 ? 13.337 -12.404 -22.913 1.00 47.62 75 THR A N 1
ATOM 556 C CA . THR A 1 75 ? 14.011 -11.092 -23.000 1.00 47.62 75 THR A CA 1
ATOM 557 C C . THR A 1 75 ? 13.812 -10.211 -21.762 1.00 47.62 75 THR A C 1
ATOM 559 O O . THR A 1 75 ? 14.447 -9.163 -21.636 1.00 47.62 75 THR A O 1
ATOM 562 N N . ASP A 1 76 ? 12.953 -10.612 -20.828 1.00 58.75 76 ASP A N 1
ATOM 563 C CA . ASP A 1 76 ? 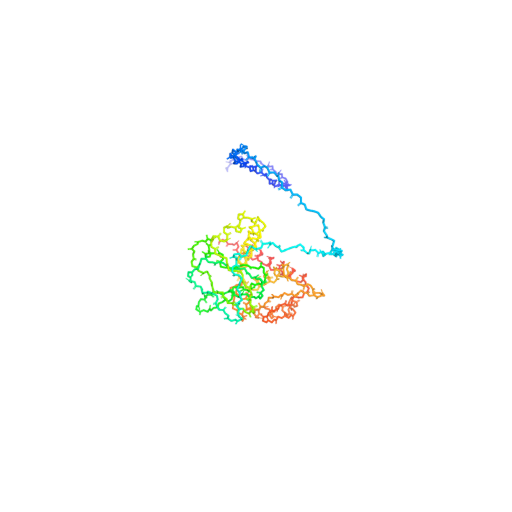12.795 -9.903 -19.568 1.00 58.75 76 ASP A CA 1
ATOM 564 C C . ASP A 1 76 ? 13.949 -10.253 -18.617 1.00 58.75 76 ASP A C 1
ATOM 566 O O . ASP A 1 76 ? 14.066 -11.379 -18.127 1.00 58.75 76 ASP A O 1
ATOM 570 N N . ALA A 1 77 ? 14.834 -9.288 -18.352 1.00 76.38 77 ALA A N 1
ATOM 571 C CA . ALA A 1 77 ? 16.000 -9.503 -17.502 1.00 76.38 77 ALA A CA 1
ATOM 572 C C . ALA A 1 77 ? 15.563 -9.702 -16.042 1.00 76.38 77 ALA A C 1
ATOM 574 O O . ALA A 1 77 ? 15.476 -8.750 -15.261 1.00 76.38 77 ALA A O 1
ATOM 575 N N . ARG A 1 78 ? 15.280 -10.953 -15.677 1.00 91.88 78 ARG A N 1
ATOM 576 C CA . ARG A 1 78 ? 15.051 -11.389 -14.300 1.00 91.88 78 ARG A CA 1
ATOM 577 C C . ARG A 1 78 ? 16.336 -11.172 -13.502 1.00 91.88 78 ARG A C 1
ATOM 579 O O . ARG A 1 78 ? 17.409 -11.620 -13.905 1.00 91.88 78 ARG A O 1
ATOM 586 N N . ARG A 1 79 ? 16.248 -10.421 -12.405 1.00 94.75 79 ARG A N 1
ATOM 587 C CA . ARG A 1 79 ? 17.394 -10.022 -11.579 1.00 94.75 79 ARG A CA 1
ATOM 588 C C . ARG A 1 79 ? 17.083 -10.226 -10.106 1.00 94.75 79 ARG A C 1
ATOM 590 O O . ARG A 1 79 ? 15.994 -9.887 -9.647 1.00 94.75 79 ARG A O 1
ATOM 597 N N . SER A 1 80 ? 18.067 -10.730 -9.375 1.00 96.12 80 SER A N 1
ATOM 598 C CA . SER A 1 80 ? 17.985 -10.910 -7.927 1.00 96.12 80 SER A CA 1
ATOM 599 C C . SER A 1 80 ? 18.616 -9.727 -7.205 1.00 96.12 80 SER A C 1
ATOM 601 O O . SER A 1 80 ? 19.688 -9.255 -7.586 1.00 96.12 80 SER A O 1
ATOM 603 N N . PHE A 1 81 ? 17.962 -9.272 -6.142 1.00 96.75 81 PHE A N 1
ATOM 604 C CA . PHE A 1 81 ? 18.387 -8.149 -5.321 1.00 96.75 81 PHE A CA 1
ATOM 605 C C . PHE A 1 81 ? 18.315 -8.542 -3.839 1.00 96.75 81 PHE A C 1
ATOM 607 O O . PHE A 1 81 ? 17.257 -8.987 -3.388 1.00 96.75 81 PHE A O 1
ATOM 614 N N . PRO A 1 82 ? 19.400 -8.376 -3.063 1.00 97.69 82 PRO A N 1
ATOM 615 C CA . PRO A 1 82 ? 19.372 -8.662 -1.633 1.00 97.69 82 PRO A CA 1
ATOM 616 C C . PRO A 1 82 ? 18.540 -7.627 -0.866 1.00 97.69 82 PRO A C 1
ATOM 618 O O . PRO A 1 82 ? 18.373 -6.481 -1.306 1.00 97.69 82 PRO A O 1
ATOM 621 N N . SER A 1 83 ? 18.053 -8.011 0.313 1.00 97.50 83 SER A N 1
ATOM 622 C CA . SER A 1 83 ? 17.388 -7.107 1.249 1.00 97.50 83 SER A CA 1
ATOM 623 C C . SER A 1 83 ? 18.262 -5.889 1.569 1.00 97.50 83 SER A C 1
ATOM 625 O O . SER A 1 83 ? 19.486 -5.968 1.669 1.00 97.50 83 SER A O 1
ATOM 627 N N . GLY A 1 84 ? 17.622 -4.727 1.684 1.00 95.12 84 GLY A N 1
ATOM 628 C CA . GLY A 1 84 ? 18.268 -3.428 1.864 1.00 95.12 84 GLY A CA 1
ATOM 629 C C . GLY A 1 84 ? 18.654 -2.724 0.561 1.00 95.12 84 GLY A C 1
ATOM 630 O O . GLY A 1 84 ? 19.000 -1.542 0.599 1.00 95.12 84 GLY A O 1
ATOM 631 N N . THR A 1 85 ? 18.559 -3.386 -0.597 1.00 97.50 85 THR A N 1
ATOM 632 C CA . THR A 1 85 ? 18.906 -2.762 -1.882 1.00 97.50 85 THR A CA 1
ATOM 633 C C . THR A 1 85 ? 17.933 -1.639 -2.239 1.00 97.50 85 THR A C 1
ATOM 635 O O . THR A 1 85 ? 16.729 -1.862 -2.355 1.00 97.50 85 THR A O 1
ATOM 638 N N . CYS A 1 86 ? 18.455 -0.432 -2.461 1.00 96.75 86 CYS A N 1
ATOM 639 C CA . CYS A 1 86 ? 17.699 0.679 -3.035 1.00 96.75 86 CYS A CA 1
ATOM 640 C C . CYS A 1 86 ? 17.721 0.560 -4.564 1.00 96.75 86 CYS A C 1
ATOM 642 O O . CYS A 1 86 ? 18.790 0.645 -5.164 1.00 96.75 86 CYS A O 1
ATOM 644 N N . LEU A 1 87 ? 16.558 0.348 -5.180 1.00 96.12 87 LEU A N 1
ATOM 645 C CA . LEU A 1 87 ? 16.431 0.183 -6.632 1.00 96.12 87 LEU A CA 1
ATOM 646 C C . LEU A 1 87 ? 16.463 1.532 -7.351 1.00 96.12 87 LEU A C 1
ATOM 648 O O . LEU A 1 87 ? 17.100 1.670 -8.388 1.00 96.12 87 LEU A O 1
ATOM 652 N N . PHE A 1 88 ? 15.778 2.523 -6.785 1.00 95.62 88 PHE A N 1
ATOM 653 C CA . PHE A 1 88 ? 15.784 3.910 -7.239 1.00 95.62 88 PHE A CA 1
ATOM 654 C C . PHE A 1 88 ? 15.249 4.818 -6.133 1.00 95.62 88 PHE A C 1
ATOM 656 O O . PHE A 1 88 ? 14.534 4.367 -5.229 1.00 95.62 88 PHE A O 1
ATOM 663 N N . ARG A 1 89 ? 15.558 6.110 -6.222 1.00 95.25 89 ARG A N 1
ATOM 664 C CA . ARG A 1 89 ? 15.090 7.145 -5.301 1.00 95.25 89 ARG A CA 1
ATOM 665 C C . ARG A 1 89 ? 14.004 7.999 -5.931 1.00 95.25 89 ARG A C 1
ATOM 667 O O . ARG A 1 89 ? 13.881 8.111 -7.147 1.00 95.25 89 ARG A O 1
ATOM 674 N N . GLU A 1 90 ? 13.204 8.613 -5.070 1.00 93.75 90 GLU A N 1
ATOM 675 C CA . GLU A 1 90 ? 12.262 9.651 -5.478 1.00 93.75 90 GLU A CA 1
ATOM 676 C C . GLU A 1 90 ? 12.995 10.781 -6.217 1.00 93.75 90 GLU A C 1
ATOM 678 O O . GLU A 1 90 ? 14.024 11.264 -5.750 1.00 93.75 90 GLU A O 1
ATOM 683 N N . GLY A 1 91 ? 12.458 11.197 -7.364 1.00 92.38 91 GLY A N 1
ATOM 684 C CA . GLY A 1 91 ? 13.047 12.228 -8.219 1.00 92.38 91 GLY A CA 1
ATOM 685 C C . GLY A 1 91 ? 14.025 11.709 -9.276 1.00 92.38 91 GLY A C 1
ATOM 686 O O . GLY A 1 91 ? 14.239 12.413 -10.264 1.00 92.38 91 GLY A O 1
ATOM 687 N N . ASP A 1 92 ? 14.542 10.483 -9.139 1.00 92.38 92 ASP A N 1
ATOM 688 C CA . ASP A 1 92 ? 15.432 9.891 -10.142 1.00 92.38 92 ASP A CA 1
ATOM 689 C C . ASP A 1 92 ? 14.730 9.786 -11.504 1.00 92.38 92 ASP A C 1
ATOM 691 O O . ASP A 1 92 ? 13.509 9.622 -11.595 1.00 92.38 92 ASP A O 1
ATOM 695 N N . HIS A 1 93 ? 15.498 9.844 -12.587 1.00 88.38 93 HIS A N 1
ATOM 696 C CA . HIS A 1 93 ? 14.996 9.466 -13.904 1.00 88.38 93 HIS A CA 1
ATOM 697 C C . HIS A 1 93 ? 15.072 7.946 -14.052 1.00 88.38 93 HIS A C 1
ATOM 699 O O . HIS A 1 93 ? 16.069 7.330 -13.684 1.00 88.38 93 HIS A O 1
ATOM 705 N N . GLY A 1 94 ? 14.024 7.335 -14.594 1.00 83.88 94 GLY A N 1
ATOM 706 C CA . GLY A 1 94 ? 14.012 5.907 -14.885 1.00 83.88 94 GLY A CA 1
ATOM 707 C C . GLY A 1 94 ? 12.978 5.591 -15.950 1.00 83.88 94 GLY A C 1
ATOM 708 O O . GLY A 1 94 ? 11.885 6.153 -15.933 1.00 83.88 94 GLY A O 1
ATOM 709 N N . GLN A 1 95 ? 13.347 4.710 -16.872 1.00 86.38 95 GLN A N 1
ATOM 710 C CA . GLN A 1 95 ? 12.531 4.322 -18.027 1.00 86.38 95 GLN A CA 1
ATOM 711 C C . GLN A 1 95 ? 12.129 2.850 -17.965 1.00 86.38 95 GLN A C 1
ATOM 713 O O . GLN A 1 95 ? 11.660 2.293 -18.942 1.00 86.38 95 GLN A O 1
ATOM 718 N N . GLU A 1 96 ? 12.329 2.199 -16.829 1.00 91.69 96 GLU A N 1
ATOM 719 C CA . GLU A 1 96 ? 11.986 0.805 -16.607 1.00 91.69 96 GLU A CA 1
ATOM 720 C C . GLU A 1 96 ? 11.000 0.664 -15.446 1.00 91.69 96 GLU A C 1
ATOM 722 O O . GLU A 1 96 ? 10.995 1.459 -14.502 1.00 91.69 96 GLU A O 1
ATOM 727 N N . MET A 1 97 ? 10.162 -0.360 -15.493 1.00 93.44 97 MET A N 1
ATOM 728 C CA . MET A 1 97 ? 9.335 -0.787 -14.371 1.00 93.44 97 MET A CA 1
ATOM 729 C C . MET A 1 97 ? 9.785 -2.158 -13.873 1.00 93.44 97 MET A C 1
ATOM 731 O O . MET A 1 97 ? 10.541 -2.869 -14.534 1.00 93.44 97 MET A O 1
ATOM 735 N N . TYR A 1 98 ? 9.294 -2.528 -12.698 1.00 94.94 98 TYR A N 1
ATOM 736 C CA . TYR A 1 98 ? 9.672 -3.756 -12.021 1.00 94.94 98 TYR A CA 1
ATOM 737 C C . TYR A 1 98 ? 8.426 -4.574 -11.699 1.00 94.94 98 TYR A C 1
ATOM 739 O O . TYR A 1 98 ? 7.428 -4.024 -11.227 1.00 94.94 98 TYR A O 1
ATOM 747 N N . ILE A 1 99 ? 8.488 -5.887 -11.918 1.00 94.12 99 ILE A N 1
ATOM 748 C CA . ILE A 1 99 ? 7.470 -6.846 -11.467 1.00 94.12 99 ILE A CA 1
ATOM 749 C C . ILE A 1 99 ? 8.098 -7.752 -10.413 1.00 94.12 99 ILE A C 1
ATOM 751 O O . ILE A 1 99 ? 9.162 -8.322 -10.642 1.00 94.12 99 ILE A O 1
ATOM 755 N N . ILE A 1 100 ? 7.448 -7.890 -9.259 1.00 95.25 100 ILE A N 1
ATOM 756 C CA . ILE A 1 100 ? 7.960 -8.695 -8.147 1.00 95.25 100 ILE A CA 1
ATOM 757 C C . ILE A 1 100 ? 7.608 -10.158 -8.399 1.00 95.25 100 ILE A C 1
ATOM 759 O O . ILE A 1 100 ? 6.431 -10.521 -8.388 1.00 95.25 100 ILE A O 1
ATOM 763 N N . VAL A 1 101 ? 8.617 -10.998 -8.610 1.00 94.88 101 VAL A N 1
ATOM 764 C CA . VAL A 1 101 ? 8.440 -12.448 -8.753 1.00 94.88 101 VAL A CA 1
ATOM 765 C C . VAL A 1 101 ? 8.456 -13.116 -7.379 1.00 94.88 101 VAL A C 1
ATOM 767 O O . VAL A 1 101 ? 7.592 -13.938 -7.082 1.00 94.88 101 VAL A O 1
ATOM 770 N N . SER A 1 102 ? 9.389 -12.713 -6.518 1.00 96.75 102 SER A N 1
ATOM 771 C CA . SER A 1 102 ? 9.506 -13.160 -5.126 1.00 96.75 102 SER A CA 1
ATOM 772 C C . SER A 1 102 ? 10.071 -12.041 -4.240 1.00 96.75 102 SER A C 1
ATOM 774 O O . SER A 1 102 ? 10.576 -11.037 -4.748 1.00 96.75 102 SER A O 1
ATOM 776 N N . GLY A 1 103 ? 9.956 -12.197 -2.919 1.00 95.44 103 GLY A N 1
ATOM 777 C CA . GLY A 1 103 ? 10.361 -11.185 -1.940 1.00 95.44 103 GLY A CA 1
ATOM 778 C C . GLY A 1 103 ? 9.371 -10.024 -1.823 1.00 95.44 103 GLY A C 1
ATOM 779 O O . GLY A 1 103 ? 8.205 -10.119 -2.220 1.00 95.44 103 GLY A O 1
ATOM 780 N N . ARG A 1 104 ? 9.826 -8.913 -1.240 1.00 94.88 104 ARG A N 1
ATOM 781 C CA . ARG A 1 104 ? 8.997 -7.729 -0.969 1.00 94.88 104 ARG A CA 1
ATOM 782 C C . ARG A 1 104 ? 9.771 -6.448 -1.221 1.00 94.88 104 ARG A C 1
ATOM 784 O O . ARG A 1 104 ? 10.951 -6.338 -0.885 1.00 94.88 104 ARG A O 1
ATOM 791 N N . VAL A 1 105 ? 9.073 -5.445 -1.749 1.00 96.62 105 VAL A N 1
ATOM 792 C CA . VAL A 1 105 ? 9.640 -4.116 -2.015 1.00 96.62 105 VAL A CA 1
ATOM 793 C C . VAL A 1 105 ? 8.821 -3.057 -1.301 1.00 96.62 105 VAL A C 1
ATOM 795 O O . VAL A 1 105 ? 7.608 -2.967 -1.466 1.00 96.62 105 VAL A O 1
ATOM 798 N N . ARG A 1 106 ? 9.485 -2.225 -0.510 1.00 94.44 106 ARG A N 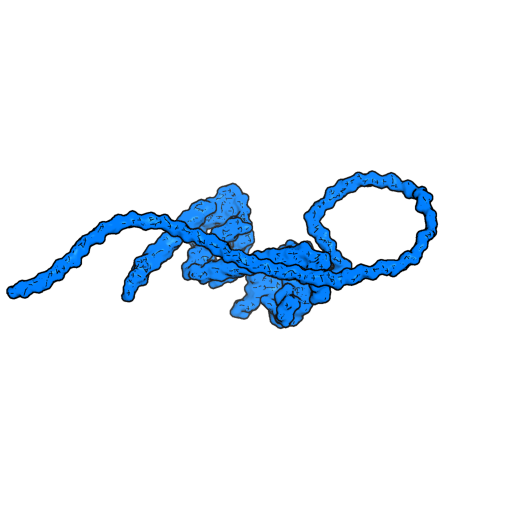1
ATOM 799 C CA . ARG A 1 106 ? 8.885 -1.083 0.172 1.00 94.44 106 ARG A CA 1
ATOM 800 C C . ARG A 1 106 ? 9.011 0.160 -0.690 1.00 94.44 106 ARG A C 1
ATOM 802 O O . ARG A 1 106 ? 10.101 0.486 -1.154 1.00 94.44 106 ARG A O 1
ATOM 809 N N . ILE A 1 107 ? 7.901 0.869 -0.850 1.00 94.12 107 ILE A N 1
ATOM 810 C CA . ILE A 1 107 ? 7.848 2.180 -1.488 1.00 94.12 107 ILE A CA 1
ATOM 811 C C . ILE A 1 107 ? 7.737 3.236 -0.394 1.00 94.12 107 ILE A C 1
ATOM 813 O O . ILE A 1 107 ? 6.838 3.163 0.443 1.00 94.12 107 ILE A O 1
ATOM 817 N N . SER A 1 108 ? 8.627 4.221 -0.398 1.00 91.50 108 SER A N 1
ATOM 818 C CA . SER A 1 108 ? 8.596 5.368 0.511 1.00 91.50 108 SER A CA 1
ATOM 819 C C . SER A 1 108 ? 8.610 6.694 -0.249 1.00 91.50 108 SER A C 1
ATOM 821 O O . SER A 1 108 ? 8.993 6.765 -1.416 1.00 91.50 108 SER A O 1
ATOM 823 N N . ARG A 1 109 ? 8.163 7.757 0.415 1.00 90.06 109 ARG A N 1
ATOM 824 C CA . ARG A 1 109 ? 8.229 9.140 -0.064 1.00 90.06 109 ARG A CA 1
ATOM 825 C C . ARG A 1 109 ? 8.748 10.047 1.026 1.00 90.06 109 ARG A C 1
ATOM 827 O O . ARG A 1 109 ? 8.468 9.816 2.202 1.00 90.06 109 ARG A O 1
ATOM 834 N N . ARG A 1 110 ? 9.433 11.116 0.645 1.00 84.31 110 ARG A N 1
ATOM 835 C CA . ARG A 1 110 ? 9.856 12.135 1.601 1.00 84.31 110 ARG A CA 1
ATOM 836 C C . ARG A 1 110 ? 8.718 13.114 1.872 1.00 84.31 110 ARG A C 1
ATOM 838 O O . ARG A 1 110 ? 8.249 13.807 0.977 1.00 84.31 110 ARG A O 1
ATOM 845 N N . VAL A 1 111 ? 8.275 13.196 3.125 1.00 81.12 111 VAL A N 1
ATOM 846 C CA . VAL A 1 111 ? 7.230 14.128 3.569 1.00 81.12 111 VAL A CA 1
ATOM 847 C C . VAL A 1 111 ? 7.752 14.921 4.761 1.00 81.12 111 VAL A C 1
ATOM 849 O O . VAL A 1 111 ? 8.006 14.344 5.816 1.00 81.12 111 VAL A O 1
ATOM 852 N N . ARG A 1 112 ? 7.879 16.249 4.605 1.00 79.38 112 ARG A N 1
ATOM 853 C CA . ARG A 1 112 ? 8.445 17.158 5.629 1.00 79.38 112 ARG A CA 1
ATOM 854 C C . ARG A 1 112 ? 9.811 16.670 6.137 1.00 79.38 112 ARG A C 1
ATOM 856 O O . ARG A 1 112 ? 9.998 16.501 7.336 1.00 79.38 112 ARG A O 1
ATOM 863 N N . ASP A 1 113 ? 10.705 16.356 5.201 1.00 78.75 113 ASP A N 1
ATOM 864 C CA . ASP A 1 113 ? 12.064 15.844 5.449 1.00 78.75 113 ASP A CA 1
ATOM 865 C C . ASP A 1 113 ? 12.157 14.489 6.167 1.00 78.75 113 ASP A C 1
ATOM 867 O O . ASP A 1 113 ? 13.247 14.038 6.510 1.00 78.75 113 ASP A O 1
ATOM 871 N N . VAL A 1 114 ? 11.032 13.789 6.333 1.00 76.69 114 VAL A N 1
ATOM 872 C CA . VAL A 1 114 ? 10.989 12.440 6.902 1.00 76.69 114 VAL A CA 1
ATOM 873 C C . VAL A 1 114 ? 10.562 11.452 5.827 1.00 76.69 114 VAL A C 1
ATOM 875 O O . VAL A 1 114 ? 9.531 11.637 5.177 1.00 76.69 114 VAL A O 1
ATOM 878 N N . ASP A 1 115 ? 11.329 10.377 5.658 1.00 81.06 115 ASP A N 1
ATOM 879 C CA . ASP A 1 115 ? 10.946 9.287 4.767 1.00 81.06 115 ASP A CA 1
ATOM 880 C C . ASP A 1 115 ? 9.757 8.536 5.382 1.00 81.06 115 ASP A C 1
ATOM 882 O O . ASP A 1 115 ? 9.809 7.989 6.485 1.00 81.06 115 ASP A O 1
ATOM 886 N N . ARG A 1 116 ? 8.640 8.549 4.664 1.00 80.62 116 ARG A N 1
ATOM 887 C CA . ARG A 1 116 ? 7.383 7.921 5.044 1.00 80.62 116 ARG A CA 1
ATOM 888 C C . ARG A 1 116 ? 7.128 6.740 4.128 1.00 80.62 116 ARG A C 1
ATOM 890 O O . ARG A 1 116 ? 7.132 6.877 2.906 1.00 80.62 116 ARG A O 1
ATOM 897 N N . VAL A 1 117 ? 6.915 5.570 4.718 1.00 83.44 117 VAL A N 1
ATOM 898 C CA . VAL A 1 117 ? 6.525 4.376 3.966 1.00 83.44 117 VAL A CA 1
ATOM 899 C C . VAL A 1 117 ? 5.144 4.616 3.371 1.00 83.44 117 VAL A C 1
ATOM 901 O O . VAL A 1 117 ? 4.231 5.005 4.080 1.00 83.44 117 VAL A O 1
ATOM 904 N N . VAL A 1 118 ? 4.990 4.425 2.069 1.00 83.69 118 VAL A N 1
ATOM 905 C CA . VAL A 1 118 ? 3.689 4.509 1.400 1.00 83.69 118 VAL A CA 1
ATOM 906 C C . VAL A 1 118 ? 3.026 3.140 1.414 1.00 83.69 118 VAL A C 1
ATOM 908 O O . VAL A 1 118 ? 1.851 3.022 1.738 1.00 83.69 118 VAL A O 1
ATOM 911 N N . THR A 1 119 ? 3.779 2.101 1.052 1.00 85.00 119 THR A N 1
ATOM 912 C CA . THR A 1 119 ? 3.281 0.724 1.004 1.00 85.00 119 THR A CA 1
ATOM 913 C C . THR A 1 119 ? 4.437 -0.274 0.915 1.00 85.00 119 THR A C 1
ATOM 915 O O . THR A 1 119 ? 5.552 0.091 0.533 1.00 85.00 119 THR A O 1
ATOM 918 N N . THR A 1 120 ? 4.168 -1.540 1.235 1.00 89.50 120 THR A N 1
ATOM 919 C CA . THR A 1 120 ? 5.068 -2.665 0.956 1.00 89.50 120 THR A CA 1
ATOM 920 C C . THR A 1 120 ? 4.386 -3.615 -0.019 1.00 89.50 120 THR A C 1
ATOM 922 O O . THR A 1 120 ? 3.329 -4.171 0.268 1.00 89.50 120 THR A O 1
ATOM 925 N N . LEU A 1 121 ? 4.996 -3.795 -1.183 1.00 91.88 121 LEU A N 1
ATOM 926 C CA . LEU A 1 121 ? 4.456 -4.559 -2.295 1.00 91.88 121 LEU A CA 1
ATOM 927 C C . LEU A 1 121 ? 4.870 -6.039 -2.190 1.00 91.88 121 LEU A C 1
ATOM 929 O O . LEU A 1 121 ? 6.071 -6.322 -2.108 1.00 91.88 121 LEU A O 1
ATOM 933 N N . PRO A 1 122 ? 3.903 -6.978 -2.175 1.00 93.25 122 PRO A N 1
ATOM 934 C CA . PRO A 1 122 ? 4.161 -8.418 -2.200 1.00 93.25 122 PRO A CA 1
ATOM 935 C C . PRO A 1 122 ? 4.443 -8.957 -3.619 1.00 93.25 122 PRO A C 1
ATOM 937 O O . PRO A 1 122 ? 4.270 -8.233 -4.605 1.00 93.25 122 PRO A O 1
ATOM 940 N N . PRO A 1 123 ? 4.801 -10.251 -3.749 1.00 94.12 123 PRO A N 1
ATOM 941 C CA . PRO A 1 123 ? 4.926 -10.913 -5.044 1.00 94.12 123 PRO A CA 1
ATOM 942 C C . PRO A 1 123 ? 3.674 -10.776 -5.920 1.00 94.12 123 PRO A C 1
ATOM 944 O O . PRO A 1 123 ? 2.536 -10.828 -5.449 1.00 94.12 123 PRO A O 1
ATOM 947 N N . GLY A 1 124 ? 3.885 -10.610 -7.224 1.00 89.62 124 GLY A N 1
ATOM 948 C CA . GLY A 1 124 ? 2.834 -10.419 -8.222 1.00 89.62 124 GLY A CA 1
ATOM 949 C C . GLY A 1 124 ? 2.276 -8.993 -8.320 1.00 89.62 124 GLY A C 1
ATOM 950 O O . GLY A 1 124 ? 1.314 -8.788 -9.076 1.00 89.62 124 GLY A O 1
ATOM 951 N N . GLU A 1 125 ? 2.841 -8.041 -7.571 1.00 92.44 125 GLU A N 1
ATOM 952 C CA . GLU A 1 125 ? 2.692 -6.595 -7.775 1.00 92.44 125 GLU A CA 1
ATOM 953 C C . GLU A 1 125 ? 3.793 -6.040 -8.692 1.00 92.44 125 GLU A C 1
ATOM 955 O O . GLU A 1 125 ? 4.830 -6.666 -8.914 1.00 92.44 125 GLU A O 1
ATOM 960 N N . PHE A 1 126 ? 3.561 -4.837 -9.214 1.00 93.31 126 PHE A N 1
ATOM 961 C CA . PHE A 1 126 ? 4.522 -4.089 -10.022 1.00 93.31 126 PHE A CA 1
ATOM 962 C C . PHE A 1 126 ? 4.692 -2.659 -9.504 1.00 93.31 126 PHE A C 1
ATOM 964 O O . PHE A 1 126 ? 3.808 -2.125 -8.827 1.00 93.31 126 PHE A O 1
ATOM 971 N N . PHE A 1 127 ? 5.815 -2.028 -9.828 1.00 94.25 127 PHE A N 1
ATOM 972 C CA . PHE A 1 127 ? 6.100 -0.644 -9.452 1.00 94.25 127 PHE A CA 1
ATOM 973 C C . PHE A 1 127 ? 7.052 0.035 -10.436 1.00 94.25 127 PHE A C 1
ATOM 975 O O . PHE A 1 127 ? 7.721 -0.614 -11.237 1.00 94.25 127 PHE A O 1
ATOM 982 N N . GLY A 1 128 ? 7.119 1.365 -10.366 1.00 91.88 128 GLY A N 1
ATOM 983 C CA . GLY A 1 128 ? 7.910 2.176 -11.295 1.00 91.88 128 GLY A CA 1
ATOM 984 C C . GLY A 1 128 ? 7.203 2.437 -12.629 1.00 91.88 128 GLY A C 1
ATOM 985 O O . GLY A 1 128 ? 7.750 3.133 -13.479 1.00 91.88 128 GLY A O 1
ATOM 986 N N . GLU A 1 129 ? 5.967 1.959 -12.778 1.00 91.69 129 GLU A N 1
ATOM 987 C CA . GLU A 1 129 ? 5.127 2.110 -13.964 1.00 91.69 129 GLU A CA 1
ATOM 988 C C . GLU A 1 129 ? 4.815 3.572 -14.277 1.00 91.69 129 GLU A C 1
ATOM 990 O O . GLU A 1 129 ? 4.690 3.941 -15.436 1.00 91.69 129 GLU A O 1
ATOM 995 N N . LEU A 1 130 ? 4.707 4.428 -13.256 1.00 88.75 130 LEU A N 1
ATOM 996 C CA . LEU A 1 130 ? 4.361 5.835 -13.461 1.00 88.75 130 LEU A CA 1
ATOM 997 C C . LEU A 1 130 ? 5.451 6.598 -14.210 1.00 88.75 130 LEU A C 1
ATOM 999 O O . LEU A 1 130 ? 5.123 7.485 -14.997 1.00 88.75 130 LEU A O 1
ATOM 1003 N N . ALA A 1 131 ? 6.716 6.265 -13.947 1.00 89.62 131 ALA A N 1
ATOM 1004 C CA . ALA A 1 131 ? 7.855 6.881 -14.617 1.00 89.62 131 ALA A CA 1
ATOM 1005 C C . ALA A 1 131 ? 7.950 6.400 -16.068 1.00 89.62 131 ALA A C 1
ATOM 1007 O O . ALA A 1 131 ? 8.103 7.214 -16.971 1.00 89.62 131 ALA A O 1
ATOM 1008 N N . LEU A 1 132 ? 7.740 5.095 -16.273 1.00 89.69 132 LEU A N 1
ATOM 1009 C CA . LEU A 1 132 ? 7.681 4.474 -17.589 1.00 89.69 132 LEU A CA 1
ATOM 1010 C C . LEU A 1 132 ? 6.556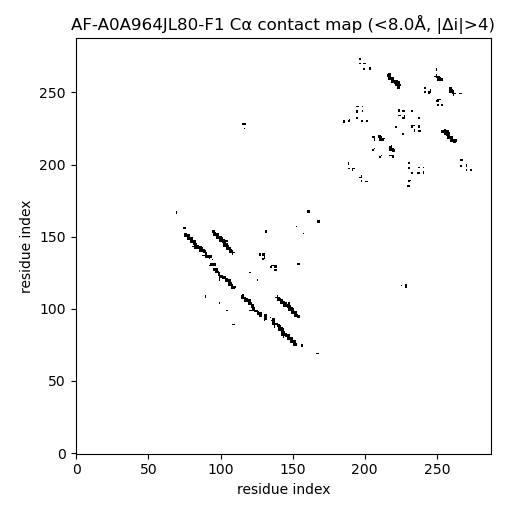 5.060 -18.462 1.00 89.69 132 LEU A C 1
ATOM 1012 O O . LEU A 1 132 ? 6.802 5.469 -19.587 1.00 89.69 132 LEU A O 1
ATOM 1016 N N . LEU A 1 133 ? 5.326 5.111 -17.940 1.00 86.31 133 LEU A N 1
ATOM 1017 C CA . LEU A 1 133 ? 4.123 5.454 -18.710 1.00 86.31 133 LEU A CA 1
ATOM 1018 C C . LEU A 1 133 ? 3.937 6.952 -18.950 1.00 86.31 133 LEU A C 1
ATOM 1020 O O . LEU A 1 133 ? 3.323 7.336 -19.938 1.00 86.31 133 LEU A O 1
ATOM 1024 N N . ASN A 1 134 ? 4.383 7.796 -18.017 1.00 83.56 134 ASN A N 1
ATOM 1025 C CA . ASN A 1 134 ? 4.181 9.244 -18.115 1.00 83.56 134 ASN A CA 1
ATOM 1026 C C . ASN A 1 134 ? 5.463 9.999 -18.477 1.00 83.56 134 ASN A C 1
ATOM 1028 O O . ASN A 1 134 ? 5.434 11.229 -18.472 1.00 83.56 134 ASN A O 1
ATOM 1032 N N . GLU A 1 135 ? 6.576 9.291 -18.699 1.00 78.44 135 GLU A N 1
ATOM 1033 C CA . GLU A 1 135 ? 7.907 9.873 -18.927 1.00 78.44 135 GLU A CA 1
ATOM 1034 C C . GLU A 1 135 ? 8.304 10.885 -17.834 1.00 78.44 135 GLU A C 1
ATOM 1036 O O . GLU A 1 135 ? 8.913 11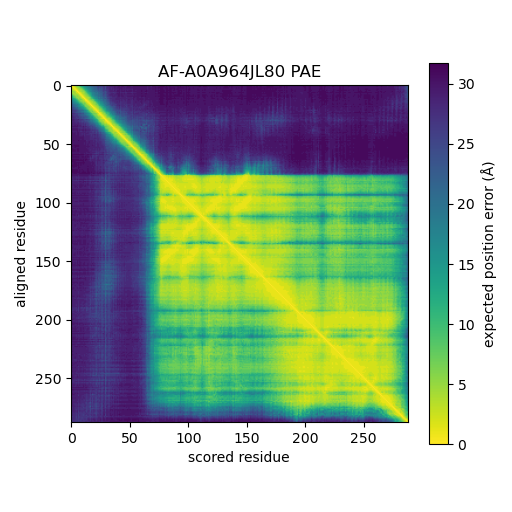.927 -18.078 1.00 78.44 135 GLU A O 1
ATOM 1041 N N . ARG A 1 136 ? 7.914 10.596 -16.586 1.00 81.44 136 ARG A N 1
ATOM 1042 C CA . ARG A 1 136 ? 8.189 11.442 -15.414 1.00 81.44 136 ARG A CA 1
ATOM 1043 C C . ARG A 1 136 ? 9.258 10.824 -14.525 1.00 81.44 136 ARG A C 1
ATOM 1045 O O . ARG A 1 136 ? 9.509 9.624 -14.566 1.00 81.44 136 ARG A O 1
ATOM 1052 N N . SER A 1 137 ? 9.846 11.643 -13.658 1.00 90.56 137 SER A N 1
ATOM 1053 C CA . SER A 1 137 ? 10.724 11.163 -12.589 1.00 90.56 137 SER A CA 1
ATOM 1054 C C . SER A 1 137 ? 10.020 10.164 -11.661 1.00 90.56 137 SER A C 1
ATOM 1056 O O . SER A 1 137 ? 8.793 10.171 -11.506 1.00 90.56 137 SER A O 1
ATOM 1058 N N . ARG A 1 138 ? 10.813 9.320 -10.995 1.00 93.75 138 ARG A N 1
ATOM 1059 C CA . ARG A 1 138 ? 10.361 8.352 -9.994 1.00 93.75 138 ARG A CA 1
ATOM 1060 C C . ARG A 1 138 ? 9.547 9.052 -8.913 1.00 93.75 138 ARG A C 1
ATOM 1062 O O . ARG A 1 138 ? 10.011 9.971 -8.247 1.00 93.75 138 ARG A O 1
ATOM 1069 N N . SER A 1 139 ? 8.330 8.569 -8.701 1.00 90.06 139 SER A N 1
ATOM 1070 C CA . SER A 1 139 ? 7.385 9.172 -7.763 1.00 90.06 139 SER A CA 1
ATOM 1071 C C . SER A 1 139 ? 7.608 8.758 -6.304 1.00 90.06 139 SER A C 1
ATOM 1073 O O . SER A 1 139 ? 6.720 8.954 -5.487 1.00 90.06 139 SER A O 1
ATOM 1075 N N . GLY A 1 140 ? 8.688 8.054 -5.987 1.00 92.69 140 GLY A N 1
ATOM 1076 C CA . GLY A 1 140 ? 8.962 7.493 -4.668 1.00 92.69 140 GLY A CA 1
ATOM 1077 C C . GLY A 1 140 ? 10.267 6.707 -4.691 1.00 92.69 140 GLY A C 1
ATOM 1078 O O . GLY A 1 140 ? 10.789 6.413 -5.763 1.00 92.69 140 GLY A O 1
ATOM 1079 N N . THR A 1 141 ? 10.782 6.373 -3.517 1.00 95.44 141 THR A N 1
ATOM 1080 C CA . THR A 1 141 ? 11.966 5.528 -3.344 1.00 95.44 141 THR A CA 1
ATOM 1081 C C . THR A 1 141 ? 11.527 4.076 -3.200 1.00 95.44 141 THR A C 1
ATOM 1083 O O . THR A 1 141 ? 10.611 3.791 -2.429 1.00 95.44 141 THR A O 1
ATOM 1086 N N . ALA A 1 142 ? 12.161 3.162 -3.934 1.00 96.81 142 ALA A N 1
ATOM 1087 C CA . ALA A 1 142 ? 11.882 1.731 -3.865 1.00 96.81 142 ALA A CA 1
ATOM 1088 C C . ALA A 1 142 ? 13.063 0.984 -3.237 1.00 96.81 142 ALA A C 1
ATOM 1090 O O . ALA A 1 142 ? 14.174 1.008 -3.769 1.00 96.81 142 ALA A O 1
ATOM 1091 N N . THR A 1 143 ? 12.809 0.288 -2.130 1.00 97.31 143 THR A N 1
ATOM 1092 C CA . THR A 1 143 ? 13.824 -0.469 -1.386 1.00 97.31 143 THR A CA 1
ATOM 1093 C C . THR A 1 143 ? 13.369 -1.907 -1.185 1.00 97.31 143 THR A C 1
ATOM 1095 O O . THR A 1 143 ? 12.262 -2.154 -0.710 1.00 97.31 143 THR A O 1
ATOM 1098 N N . VAL A 1 144 ? 14.226 -2.868 -1.512 1.00 97.56 144 VAL A N 1
ATOM 1099 C CA . VAL A 1 144 ? 14.008 -4.294 -1.252 1.00 97.56 144 VAL A CA 1
ATOM 1100 C C . VAL A 1 144 ? 14.083 -4.546 0.254 1.00 97.56 144 VAL A C 1
ATOM 1102 O O . VAL A 1 144 ? 15.011 -4.077 0.909 1.00 97.56 144 VAL A O 1
ATOM 1105 N N . VAL A 1 145 ? 13.105 -5.251 0.824 1.00 95.06 145 VAL A N 1
ATOM 1106 C CA . VAL A 1 145 ? 13.028 -5.500 2.284 1.00 95.06 145 VAL A CA 1
ATOM 1107 C C . VAL A 1 145 ? 13.149 -6.969 2.657 1.00 95.06 145 VAL A C 1
ATOM 1109 O O . VAL A 1 145 ? 13.465 -7.304 3.794 1.00 95.06 145 VAL A O 1
ATOM 1112 N N . GLU A 1 146 ? 12.941 -7.831 1.679 1.00 95.69 146 GLU A N 1
ATOM 1113 C CA . GLU A 1 146 ? 13.131 -9.272 1.717 1.00 95.69 146 GLU A CA 1
ATOM 1114 C C . GLU A 1 146 ? 13.797 -9.620 0.390 1.00 95.69 146 GLU A C 1
ATOM 1116 O O . GLU A 1 146 ? 13.374 -9.053 -0.622 1.00 95.69 146 GLU A O 1
ATOM 1121 N N . ASP A 1 147 ? 14.829 -10.474 0.399 1.00 96.88 147 ASP A N 1
ATOM 1122 C CA . ASP A 1 147 ? 15.562 -10.879 -0.808 1.00 96.88 147 ASP A CA 1
ATOM 1123 C C . ASP A 1 147 ? 14.580 -11.141 -1.952 1.00 96.88 147 ASP A C 1
ATOM 1125 O O . ASP A 1 147 ? 13.662 -11.956 -1.833 1.00 96.88 147 ASP A O 1
ATOM 1129 N N . ALA A 1 148 ? 14.731 -10.375 -3.030 1.00 97.19 148 ALA A N 1
ATOM 1130 C CA . ALA A 1 148 ? 13.709 -10.262 -4.052 1.00 97.19 148 ALA A CA 1
ATOM 1131 C C . ALA A 1 148 ? 14.252 -10.631 -5.418 1.00 97.19 148 ALA A C 1
ATOM 1133 O O . ALA A 1 148 ? 15.362 -10.265 -5.806 1.00 97.19 148 ALA A O 1
ATOM 1134 N N . GLU A 1 149 ? 13.402 -11.294 -6.182 1.00 97.44 149 GLU A N 1
ATOM 1135 C CA . GLU A 1 149 ? 13.625 -11.535 -7.589 1.00 97.44 149 GLU A CA 1
ATOM 1136 C C . GLU A 1 149 ? 12.637 -10.700 -8.390 1.00 97.44 149 GLU A C 1
ATOM 1138 O O . GLU A 1 149 ? 11.420 -10.790 -8.199 1.00 97.44 149 GLU A O 1
ATOM 1143 N N . LEU A 1 150 ? 13.169 -9.847 -9.260 1.00 96.25 150 LEU A N 1
ATOM 1144 C CA . LEU A 1 150 ? 12.403 -8.845 -9.981 1.00 96.25 150 LEU A CA 1
ATOM 1145 C C . LEU A 1 150 ? 12.577 -9.022 -11.483 1.00 96.25 150 LEU A C 1
ATOM 1147 O O . LEU A 1 150 ? 13.679 -9.259 -11.978 1.00 96.25 150 LEU A O 1
ATOM 1151 N N . LEU A 1 151 ? 11.484 -8.840 -12.210 1.00 93.94 151 LEU A N 1
ATOM 1152 C CA . LEU A 1 151 ? 11.502 -8.671 -13.651 1.00 93.94 151 LEU A CA 1
ATOM 1153 C C . LEU A 1 151 ? 11.730 -7.196 -13.974 1.00 93.94 151 LEU A C 1
ATOM 1155 O O . LEU A 1 151 ? 10.930 -6.367 -13.539 1.00 93.94 151 LEU A O 1
ATOM 1159 N N . VAL A 1 152 ? 12.788 -6.868 -14.716 1.00 94.12 152 VAL A N 1
ATOM 1160 C CA . VAL A 1 152 ? 13.038 -5.494 -15.175 1.00 94.12 152 VAL A CA 1
ATOM 1161 C C . VAL A 1 152 ? 12.485 -5.328 -16.584 1.00 94.12 152 VAL A C 1
ATOM 1163 O O . VAL A 1 152 ? 12.965 -5.972 -17.514 1.00 94.12 152 VAL A O 1
ATOM 1166 N N . VAL A 1 153 ? 11.494 -4.452 -16.729 1.00 92.19 153 VAL A N 1
ATOM 1167 C CA . VAL A 1 153 ? 10.739 -4.261 -17.970 1.00 92.19 153 VAL A CA 1
ATOM 1168 C C . VAL A 1 153 ? 10.961 -2.838 -18.479 1.00 92.19 153 VAL A C 1
ATOM 1170 O O . VAL A 1 153 ? 10.546 -1.875 -17.833 1.00 92.19 153 VAL A O 1
ATOM 1173 N N . GLY A 1 154 ? 11.636 -2.702 -19.622 1.00 92.06 154 GLY A N 1
ATOM 1174 C CA . GLY A 1 154 ? 11.812 -1.420 -20.318 1.00 92.06 154 GLY A CA 1
ATOM 1175 C C . GLY A 1 154 ? 10.600 -1.032 -21.180 1.00 92.06 154 GLY A C 1
ATOM 1176 O O . GLY A 1 154 ? 9.639 -1.799 -21.244 1.00 92.06 154 GLY A O 1
ATOM 1177 N N . PRO A 1 155 ? 10.642 0.118 -21.879 1.00 89.44 155 PRO A N 1
ATOM 1178 C CA . PRO A 1 155 ? 9.530 0.613 -22.699 1.00 89.44 155 PRO A CA 1
ATOM 1179 C C . PRO A 1 155 ? 9.145 -0.342 -23.824 1.00 89.44 155 PRO A C 1
ATOM 1181 O O . PRO A 1 155 ? 7.998 -0.780 -23.879 1.00 89.44 155 PRO A O 1
ATOM 1184 N N . ASP A 1 156 ? 10.115 -0.758 -24.639 1.00 89.75 156 ASP A N 1
ATOM 1185 C CA . ASP A 1 156 ? 9.869 -1.654 -25.775 1.00 89.75 156 ASP A CA 1
ATOM 1186 C C . ASP A 1 156 ? 9.294 -3.002 -25.316 1.00 89.75 156 ASP A C 1
ATOM 1188 O O . ASP A 1 156 ? 8.345 -3.533 -25.896 1.00 89.75 156 ASP A O 1
ATOM 1192 N N . THR A 1 157 ? 9.838 -3.547 -24.223 1.00 89.31 157 THR A N 1
ATOM 1193 C CA . THR A 1 157 ? 9.361 -4.806 -23.646 1.00 89.31 157 THR A CA 1
ATOM 1194 C C . THR A 1 157 ? 7.966 -4.655 -23.052 1.00 89.31 157 THR A C 1
ATOM 1196 O O . THR A 1 157 ? 7.126 -5.534 -23.228 1.00 89.31 157 THR A O 1
ATOM 1199 N N . PHE A 1 158 ? 7.683 -3.536 -22.385 1.00 89.31 158 PHE A N 1
ATOM 1200 C CA . PHE A 1 158 ? 6.359 -3.248 -21.850 1.00 89.31 158 PHE A CA 1
ATOM 1201 C C . PHE A 1 158 ? 5.316 -3.160 -22.965 1.00 89.31 158 PHE A C 1
ATOM 1203 O O . PHE A 1 158 ? 4.269 -3.801 -22.868 1.00 89.31 158 PHE A O 1
ATOM 1210 N N . GLU A 1 159 ? 5.606 -2.430 -24.043 1.00 88.44 159 GLU A N 1
ATOM 1211 C CA . GLU A 1 159 ? 4.721 -2.362 -25.206 1.00 88.44 159 GLU A CA 1
ATOM 1212 C C . GLU A 1 159 ? 4.473 -3.756 -25.787 1.00 88.44 159 GLU A C 1
ATOM 1214 O O . GLU A 1 159 ? 3.319 -4.163 -25.949 1.00 88.44 159 GLU A O 1
ATOM 1219 N N . ALA A 1 160 ? 5.534 -4.535 -26.012 1.00 89.00 160 ALA A N 1
ATOM 1220 C CA . ALA A 1 160 ? 5.419 -5.902 -26.509 1.00 89.00 160 ALA A CA 1
ATOM 1221 C C . ALA A 1 160 ? 4.567 -6.793 -25.586 1.00 89.00 160 ALA A C 1
ATOM 1223 O O . ALA A 1 160 ? 3.745 -7.571 -26.077 1.00 89.00 160 ALA A O 1
ATOM 1224 N N . LEU A 1 161 ? 4.707 -6.667 -24.261 1.00 87.62 161 LEU A N 1
ATOM 1225 C CA . LEU A 1 161 ? 3.899 -7.410 -23.290 1.00 87.62 161 LEU A CA 1
ATOM 1226 C C . LEU A 1 161 ? 2.412 -7.054 -23.396 1.00 87.62 161 LEU A C 1
ATOM 1228 O O . LEU A 1 161 ? 1.564 -7.945 -23.358 1.00 87.62 161 LEU A O 1
ATOM 1232 N N . ILE A 1 162 ? 2.084 -5.772 -23.563 1.00 89.12 162 ILE A N 1
ATOM 1233 C CA . ILE A 1 162 ? 0.697 -5.316 -23.707 1.00 89.12 162 ILE A CA 1
ATOM 1234 C C . ILE A 1 162 ? 0.083 -5.794 -25.029 1.00 89.12 162 ILE A C 1
ATOM 1236 O O . ILE A 1 162 ? -1.068 -6.238 -25.031 1.00 89.12 162 ILE A O 1
ATOM 1240 N N . TYR A 1 163 ? 0.834 -5.740 -26.134 1.00 87.81 163 TYR A N 1
ATOM 1241 C CA . TYR A 1 163 ? 0.347 -6.163 -27.451 1.00 87.81 163 TYR A CA 1
ATOM 1242 C C . TYR A 1 163 ? 0.177 -7.680 -27.570 1.00 87.81 163 TYR A C 1
ATOM 1244 O O . TYR A 1 163 ? -0.816 -8.140 -28.135 1.00 87.81 163 TYR A O 1
ATOM 1252 N N . ASN A 1 164 ? 1.120 -8.457 -27.035 1.00 88.56 164 ASN A N 1
ATOM 1253 C CA . ASN A 1 164 ? 1.140 -9.909 -27.217 1.00 88.56 164 ASN A CA 1
ATOM 1254 C C . ASN A 1 164 ? 0.366 -10.670 -26.130 1.00 88.56 164 ASN A C 1
ATOM 1256 O O . ASN A 1 164 ? -0.069 -11.797 -26.369 1.00 88.56 164 ASN A O 1
ATOM 1260 N N . HIS A 1 165 ? 0.155 -10.071 -24.952 1.00 87.56 165 HIS A N 1
ATOM 1261 C CA . HIS A 1 165 ? -0.467 -10.741 -23.808 1.00 87.56 165 HIS A CA 1
ATOM 1262 C C . HIS A 1 165 ? -1.600 -9.904 -23.204 1.00 87.56 165 HIS A C 1
ATOM 1264 O O . HIS A 1 165 ? -1.435 -9.157 -22.234 1.00 87.56 165 HIS A O 1
ATOM 1270 N N . ARG A 1 166 ? -2.813 -10.080 -23.741 1.00 89.19 166 ARG A N 1
ATOM 1271 C CA . ARG A 1 166 ? -4.022 -9.367 -23.292 1.00 89.19 166 ARG A CA 1
ATOM 1272 C C . ARG A 1 166 ? -4.287 -9.532 -21.791 1.00 89.19 166 ARG A C 1
ATOM 1274 O O . ARG A 1 166 ? -4.788 -8.615 -21.138 1.00 89.19 166 ARG A O 1
ATOM 1281 N N . GLU A 1 167 ? -3.967 -10.693 -21.232 1.00 86.75 167 GLU A N 1
ATOM 1282 C CA . GLU A 1 167 ? -4.132 -11.001 -19.814 1.00 86.75 167 GLU A CA 1
ATOM 1283 C C . GLU A 1 167 ? -3.267 -10.092 -18.931 1.00 86.75 167 GLU A C 1
ATOM 1285 O O . GLU A 1 167 ? -3.732 -9.646 -17.878 1.00 86.75 167 GLU A O 1
ATOM 1290 N N . VAL A 1 168 ? -2.046 -9.768 -19.375 1.00 86.38 168 VAL A N 1
ATOM 1291 C CA . VAL A 1 168 ? -1.117 -8.874 -18.665 1.00 86.38 168 VAL A CA 1
ATOM 1292 C C . VAL A 1 168 ? -1.681 -7.458 -18.635 1.00 86.38 168 VAL A C 1
ATOM 1294 O O . VAL A 1 168 ? -1.788 -6.866 -17.559 1.00 86.38 168 VAL A O 1
ATOM 1297 N N . ALA A 1 169 ? -2.150 -6.952 -19.779 1.00 87.94 169 ALA A N 1
ATOM 1298 C CA . ALA A 1 169 ? -2.782 -5.638 -19.870 1.00 87.94 169 ALA A CA 1
ATOM 1299 C C . ALA A 1 169 ? -4.008 -5.520 -18.947 1.00 87.94 169 ALA A C 1
ATOM 1301 O O . ALA A 1 169 ? -4.130 -4.572 -18.170 1.00 87.94 169 ALA A O 1
ATOM 1302 N N . LEU A 1 170 ? -4.900 -6.519 -18.954 1.00 90.62 170 LEU A N 1
ATOM 1303 C CA . LEU A 1 170 ? -6.067 -6.534 -18.067 1.00 90.62 170 LEU A CA 1
ATOM 1304 C C . LEU A 1 170 ? -5.675 -6.615 -16.586 1.00 90.62 170 LEU A C 1
ATOM 1306 O O . LEU A 1 170 ? -6.329 -5.996 -15.743 1.00 90.62 170 LEU A O 1
ATOM 1310 N N . ARG A 1 171 ? -4.622 -7.366 -16.244 1.00 89.00 171 ARG A N 1
ATOM 1311 C CA . ARG A 1 171 ? -4.110 -7.445 -14.870 1.00 89.00 171 ARG A CA 1
ATOM 1312 C C . ARG A 1 171 ? -3.543 -6.101 -14.413 1.00 89.00 171 ARG A C 1
ATOM 1314 O O . ARG A 1 171 ? -3.857 -5.690 -13.295 1.00 89.00 171 ARG A O 1
ATOM 1321 N N . LEU A 1 172 ? -2.792 -5.409 -15.273 1.00 89.19 172 LEU A N 1
ATOM 1322 C CA . LEU A 1 172 ? -2.277 -4.060 -15.030 1.00 89.19 172 LEU A CA 1
ATOM 1323 C C . LEU A 1 172 ? -3.427 -3.077 -14.771 1.00 89.19 172 LEU A C 1
ATOM 1325 O O . LEU A 1 172 ? -3.474 -2.459 -13.710 1.00 89.19 172 LEU A O 1
ATOM 1329 N N . ILE A 1 173 ? -4.408 -3.012 -15.679 1.00 91.25 173 ILE A N 1
ATOM 1330 C CA . ILE A 1 173 ? -5.576 -2.123 -15.562 1.00 91.25 173 ILE A CA 1
ATOM 1331 C C . ILE A 1 173 ? -6.325 -2.378 -14.251 1.00 91.25 173 ILE A C 1
ATOM 1333 O O . ILE A 1 173 ? -6.601 -1.444 -13.503 1.00 91.25 173 ILE A O 1
ATOM 1337 N N . ARG A 1 174 ? -6.611 -3.643 -13.917 1.00 92.06 174 ARG A N 1
ATOM 1338 C CA . ARG A 1 174 ? -7.299 -3.996 -12.661 1.00 92.06 174 ARG A CA 1
ATOM 1339 C C . ARG A 1 174 ? -6.490 -3.639 -11.415 1.00 92.06 174 ARG A C 1
ATOM 1341 O O . ARG A 1 174 ? -7.074 -3.401 -10.362 1.00 92.06 174 ARG A O 1
ATOM 1348 N N . ARG A 1 175 ? -5.157 -3.684 -11.470 1.00 90.44 175 ARG A N 1
ATOM 1349 C CA . ARG A 1 175 ? -4.295 -3.280 -10.346 1.00 90.44 175 ARG A CA 1
ATOM 1350 C C . ARG A 1 175 ? -4.278 -1.762 -10.189 1.00 90.44 175 ARG A C 1
ATOM 1352 O O . ARG A 1 175 ? -4.458 -1.290 -9.074 1.00 90.44 175 ARG A O 1
ATOM 1359 N N . LEU A 1 176 ? -4.156 -1.013 -11.285 1.00 91.56 176 LEU A N 1
ATOM 1360 C CA . LEU A 1 176 ? -4.219 0.451 -11.264 1.00 91.56 176 LEU A CA 1
ATOM 1361 C C . LEU A 1 176 ? -5.591 0.961 -10.806 1.00 91.56 176 LEU A C 1
ATOM 1363 O O . LEU A 1 176 ? -5.649 1.855 -9.968 1.00 91.56 176 LEU A O 1
ATOM 1367 N N . ALA A 1 177 ? -6.682 0.352 -11.280 1.00 92.88 177 ALA A N 1
ATOM 1368 C CA . ALA A 1 177 ? -8.037 0.683 -10.839 1.00 92.88 177 ALA A CA 1
ATOM 1369 C C . ALA A 1 177 ? -8.209 0.483 -9.324 1.00 92.88 177 ALA A C 1
ATOM 1371 O O . ALA A 1 177 ? -8.698 1.380 -8.647 1.00 92.88 177 ALA A O 1
ATOM 1372 N N . ARG A 1 178 ? -7.715 -0.638 -8.776 1.00 89.50 178 ARG A N 1
ATOM 1373 C CA . ARG A 1 178 ? -7.722 -0.882 -7.324 1.00 89.50 178 ARG A CA 1
ATOM 1374 C C . ARG A 1 178 ? -6.908 0.154 -6.551 1.00 89.50 178 ARG A C 1
ATOM 1376 O O . ARG A 1 178 ? -7.409 0.706 -5.584 1.00 89.50 178 ARG A O 1
ATOM 1383 N N . ARG A 1 179 ? -5.694 0.486 -7.010 1.00 88.62 179 ARG A N 1
ATOM 1384 C CA . ARG A 1 179 ? -4.873 1.541 -6.381 1.00 88.62 179 ARG A CA 1
ATOM 1385 C C . ARG A 1 179 ? -5.578 2.901 -6.389 1.00 88.62 179 ARG A C 1
ATOM 1387 O O . ARG A 1 179 ? -5.471 3.647 -5.421 1.00 88.62 179 ARG A O 1
ATOM 1394 N N . LEU A 1 180 ? -6.292 3.223 -7.469 1.00 91.06 180 LEU A N 1
ATOM 1395 C CA . LEU A 1 180 ? -7.076 4.453 -7.571 1.00 91.06 180 LEU A CA 1
ATOM 1396 C C . LEU A 1 180 ? -8.274 4.448 -6.611 1.00 91.06 180 LEU A C 1
ATOM 1398 O O . LEU A 1 180 ? -8.528 5.451 -5.949 1.00 91.06 180 LEU A O 1
ATOM 1402 N N . GLU A 1 181 ? -8.995 3.331 -6.515 1.00 90.06 181 GLU A N 1
ATOM 1403 C CA . GLU A 1 181 ? -10.082 3.159 -5.547 1.00 90.06 181 GLU A CA 1
ATOM 1404 C C . GLU A 1 181 ? -9.576 3.311 -4.107 1.00 90.06 181 GLU A C 1
ATOM 1406 O O . GLU A 1 181 ? -10.163 4.079 -3.346 1.00 90.06 181 GLU A O 1
ATOM 1411 N N . ASP A 1 182 ? -8.461 2.666 -3.755 1.00 85.44 182 ASP A N 1
ATOM 1412 C CA . ASP A 1 182 ? -7.838 2.779 -2.432 1.00 85.44 182 ASP A CA 1
ATOM 1413 C C . ASP A 1 182 ? -7.455 4.233 -2.114 1.00 85.44 182 ASP A C 1
ATOM 1415 O O . ASP A 1 182 ? -7.773 4.742 -1.037 1.00 85.44 182 ASP A O 1
ATOM 1419 N N . ALA A 1 183 ? -6.841 4.940 -3.070 1.00 86.69 183 ALA A N 1
ATOM 1420 C CA . ALA A 1 183 ? -6.473 6.346 -2.911 1.00 86.69 183 ALA A CA 1
ATOM 1421 C C . ALA A 1 183 ? -7.702 7.255 -2.722 1.00 86.69 183 ALA A C 1
ATOM 1423 O O . ALA A 1 183 ? -7.706 8.123 -1.849 1.00 86.69 183 ALA A O 1
ATOM 1424 N N . ASN A 1 184 ? -8.774 7.041 -3.491 1.00 89.81 184 ASN A N 1
ATOM 1425 C CA . ASN A 1 184 ? -10.027 7.786 -3.335 1.00 89.81 184 ASN A CA 1
ATOM 1426 C C . ASN A 1 184 ? -10.693 7.520 -1.976 1.00 89.81 184 ASN A C 1
ATOM 1428 O O . ASN A 1 184 ? -11.271 8.424 -1.363 1.00 89.81 184 ASN A O 1
ATOM 1432 N N . GLN A 1 185 ? -10.598 6.291 -1.473 1.00 86.12 185 GLN A N 1
ATOM 1433 C CA . GLN A 1 185 ? -11.087 5.960 -0.140 1.00 86.12 185 GLN A CA 1
ATOM 1434 C C . GLN A 1 185 ? -10.233 6.618 0.951 1.00 86.12 185 GLN A C 1
ATOM 1436 O O . GLN A 1 185 ? -10.790 7.075 1.947 1.00 86.12 185 GLN A O 1
ATOM 1441 N N . ASP A 1 186 ? -8.909 6.693 0.786 1.00 85.81 186 ASP A N 1
ATOM 1442 C CA . ASP A 1 186 ? -8.033 7.426 1.711 1.00 85.81 186 ASP A CA 1
ATOM 1443 C C . ASP A 1 186 ? -8.402 8.918 1.738 1.00 85.81 186 ASP A C 1
ATOM 1445 O O . ASP A 1 186 ? -8.577 9.484 2.815 1.00 85.81 186 ASP A O 1
ATOM 1449 N N . ILE A 1 187 ? -8.663 9.532 0.578 1.00 88.62 187 ILE A N 1
ATOM 1450 C CA . ILE A 1 187 ? -9.174 10.913 0.495 1.00 88.62 187 ILE A CA 1
ATOM 1451 C C . ILE A 1 187 ? -10.496 11.062 1.258 1.00 88.62 187 ILE A C 1
ATOM 1453 O O . ILE A 1 187 ? -10.666 12.025 2.001 1.00 88.62 187 ILE A O 1
ATOM 1457 N N . THR A 1 188 ? -11.414 10.101 1.123 1.00 86.81 188 THR A N 1
ATOM 1458 C CA . THR A 1 188 ? -12.703 10.120 1.835 1.00 86.81 188 THR A CA 1
ATOM 1459 C C . THR A 1 188 ? -12.506 10.112 3.351 1.00 86.81 188 THR A C 1
ATOM 1461 O O . THR A 1 188 ? -13.177 10.857 4.063 1.00 86.81 188 THR A O 1
ATOM 1464 N N . LEU A 1 189 ? -11.550 9.325 3.859 1.00 86.44 189 LEU A N 1
ATOM 1465 C CA . LEU A 1 189 ? -11.228 9.311 5.286 1.00 86.44 189 LEU A CA 1
ATOM 1466 C C . LEU A 1 189 ? -10.723 10.677 5.769 1.00 86.44 189 LEU A C 1
ATOM 1468 O O . LEU A 1 189 ? -11.053 11.089 6.876 1.00 86.44 189 LEU A O 1
ATOM 1472 N N . LEU A 1 190 ? -9.983 11.417 4.944 1.00 86.94 190 LEU A N 1
ATOM 1473 C CA . LEU A 1 190 ? -9.482 12.749 5.302 1.00 86.94 190 LEU A CA 1
ATOM 1474 C C . LEU A 1 190 ? -10.587 13.817 5.414 1.00 86.94 190 LEU A C 1
ATOM 1476 O O . LEU A 1 190 ? -10.338 14.873 5.994 1.00 86.94 190 LEU A O 1
ATOM 1480 N N . LEU A 1 191 ? -11.800 13.555 4.912 1.00 86.56 191 LEU A N 1
ATOM 1481 C CA . LEU A 1 191 ? -12.934 14.483 5.011 1.00 86.56 191 LEU A CA 1
ATOM 1482 C C . LEU A 1 191 ? -13.571 14.508 6.409 1.00 86.56 191 LEU A C 1
ATOM 1484 O O . LEU A 1 191 ? -14.217 15.491 6.776 1.00 86.56 191 LEU A O 1
ATOM 1488 N N . TYR A 1 192 ? -13.381 13.462 7.217 1.00 84.31 192 TYR A N 1
ATOM 1489 C CA . TYR A 1 192 ? -13.878 13.454 8.590 1.00 84.31 192 TYR A CA 1
ATOM 1490 C C . TYR A 1 192 ? -13.016 14.363 9.475 1.00 84.31 192 TYR A C 1
ATOM 1492 O O . TYR A 1 192 ? -11.816 14.147 9.645 1.00 84.31 192 TYR A O 1
ATOM 1500 N N . ARG A 1 193 ? -13.634 15.369 10.105 1.00 79.44 193 ARG A N 1
ATOM 1501 C CA . ARG A 1 193 ? -12.918 16.335 10.962 1.00 79.44 193 ARG A CA 1
ATOM 1502 C C . ARG A 1 193 ? -12.302 15.671 12.200 1.00 79.44 193 ARG A C 1
ATOM 1504 O O . ARG A 1 193 ? -11.129 15.883 12.513 1.00 79.44 193 ARG A O 1
ATOM 1511 N N . ASP A 1 194 ? -13.083 14.837 12.879 1.00 87.25 194 ASP A N 1
ATOM 1512 C CA . ASP A 1 194 ? -12.716 14.205 14.147 1.00 87.25 194 ASP A CA 1
ATOM 1513 C C . ASP A 1 194 ? -11.764 13.000 13.954 1.00 87.25 194 ASP A C 1
ATOM 1515 O O . ASP A 1 194 ? -12.100 12.080 13.201 1.00 87.25 194 ASP A O 1
ATOM 1519 N N . PRO A 1 195 ? -10.603 12.954 14.643 1.00 88.75 195 PRO A N 1
ATOM 1520 C CA . PRO A 1 195 ? -9.676 11.817 14.600 1.00 88.75 195 PRO A CA 1
ATOM 1521 C C . PRO A 1 195 ? -10.316 10.483 15.005 1.00 88.75 195 PRO A C 1
ATOM 1523 O O . PRO A 1 195 ? -9.979 9.443 14.440 1.00 88.75 195 PRO A O 1
ATOM 1526 N N . GLY A 1 196 ? -11.260 10.503 15.954 1.00 89.88 196 GLY A N 1
ATOM 1527 C CA . GLY A 1 196 ? -11.996 9.309 16.379 1.00 89.88 196 GLY A CA 1
ATOM 1528 C C . GLY A 1 196 ? -12.844 8.721 15.256 1.00 89.88 196 GLY A C 1
ATOM 1529 O O . GLY A 1 196 ? -12.766 7.530 14.966 1.00 89.88 196 GLY A O 1
ATOM 1530 N N . SER A 1 197 ? -13.603 9.579 14.584 1.00 89.75 197 SER A N 1
ATOM 1531 C CA . SER A 1 197 ? -14.448 9.228 13.445 1.00 89.75 197 SER A CA 1
ATOM 1532 C C . SER A 1 197 ? -13.599 8.727 12.277 1.00 89.75 197 SER A C 1
ATOM 1534 O O . SER A 1 197 ? -13.882 7.660 11.736 1.00 89.75 197 SER A O 1
ATOM 1536 N N . ARG A 1 198 ? -12.490 9.418 11.963 1.00 91.50 198 ARG A N 1
ATOM 1537 C CA . ARG A 1 198 ? -11.503 8.962 10.967 1.00 91.50 198 ARG A CA 1
ATOM 1538 C C . ARG A 1 198 ? -11.033 7.544 11.237 1.00 91.50 198 ARG A C 1
ATOM 1540 O O . ARG A 1 198 ? -11.104 6.693 10.353 1.00 91.50 198 ARG A O 1
ATOM 1547 N N . LEU A 1 199 ? -10.581 7.289 12.462 1.00 92.88 199 LEU A N 1
ATOM 1548 C CA . LEU A 1 199 ? -10.066 5.983 12.838 1.00 92.88 199 LEU A CA 1
ATOM 1549 C C . LEU A 1 199 ? -11.160 4.910 12.807 1.00 92.88 199 LEU A C 1
ATOM 1551 O O . LEU A 1 199 ? -10.918 3.826 12.291 1.00 92.88 199 LEU A O 1
ATOM 1555 N N . ALA A 1 200 ? -12.369 5.198 13.294 1.00 92.00 200 ALA A N 1
ATOM 1556 C CA . ALA A 1 200 ? -13.477 4.243 13.269 1.00 92.00 200 ALA A CA 1
ATOM 1557 C C . ALA A 1 200 ? -13.854 3.829 11.837 1.00 92.00 200 ALA A C 1
ATOM 1559 O O . ALA A 1 200 ? -13.963 2.634 11.548 1.00 92.00 200 ALA A O 1
ATOM 1560 N N . HIS A 1 201 ? -13.989 4.797 10.924 1.00 90.81 201 HIS A N 1
ATOM 1561 C CA . HIS A 1 201 ? -14.269 4.521 9.514 1.00 90.81 201 HIS A CA 1
ATOM 1562 C C . HIS A 1 201 ? -13.121 3.759 8.842 1.00 90.81 201 HIS A C 1
ATOM 1564 O O . HIS A 1 201 ? -13.369 2.828 8.073 1.00 90.81 201 HIS A O 1
ATOM 1570 N N . ALA A 1 202 ? -11.870 4.088 9.173 1.00 91.38 202 ALA A N 1
ATOM 1571 C CA . ALA A 1 202 ? -10.703 3.373 8.670 1.00 91.38 202 ALA A CA 1
ATOM 1572 C C . ALA A 1 202 ? -10.695 1.909 9.122 1.00 91.38 202 ALA A C 1
ATOM 1574 O O . ALA A 1 202 ? -10.603 1.009 8.289 1.00 91.38 202 ALA A O 1
ATOM 1575 N N . LEU A 1 203 ? -10.866 1.658 10.424 1.00 92.25 203 LEU A N 1
ATOM 1576 C CA . LEU A 1 203 ? -10.919 0.307 10.983 1.00 92.25 203 LEU A CA 1
ATOM 1577 C C . LEU A 1 203 ? -12.045 -0.513 10.349 1.00 92.25 203 LEU A C 1
ATOM 1579 O O . LEU A 1 203 ? -11.813 -1.657 9.965 1.00 92.25 203 LEU A O 1
ATOM 1583 N N . LYS A 1 204 ? -13.232 0.075 10.149 1.00 91.38 204 LYS A N 1
ATOM 1584 C CA . LYS A 1 204 ? -14.345 -0.605 9.470 1.00 91.38 204 LYS A CA 1
ATOM 1585 C C . LYS A 1 204 ? -13.986 -0.981 8.035 1.00 91.38 204 LYS A C 1
ATOM 1587 O O . LYS A 1 204 ? -14.232 -2.110 7.612 1.00 91.38 204 LYS A O 1
ATOM 1592 N N . ARG A 1 205 ? -13.375 -0.058 7.293 1.00 88.88 205 ARG A N 1
ATOM 1593 C CA . ARG A 1 205 ? -12.942 -0.283 5.910 1.00 88.88 205 ARG A CA 1
ATOM 1594 C C . ARG A 1 205 ? -11.929 -1.422 5.810 1.00 88.88 205 ARG A C 1
ATOM 1596 O O . ARG A 1 205 ? -12.091 -2.315 4.976 1.00 88.88 205 ARG A O 1
ATOM 1603 N N . PHE A 1 206 ? -10.905 -1.416 6.661 1.00 89.50 206 PHE A N 1
ATOM 1604 C CA . PHE A 1 206 ? -9.874 -2.456 6.665 1.00 89.50 206 PHE A CA 1
ATOM 1605 C C . PHE A 1 206 ? -10.405 -3.806 7.137 1.00 89.50 206 PHE A C 1
ATOM 1607 O O . PHE A 1 206 ? -10.066 -4.825 6.540 1.00 89.50 206 PHE A O 1
ATOM 1614 N N . ALA A 1 207 ? -11.310 -3.822 8.117 1.00 89.81 207 ALA A N 1
ATOM 1615 C CA . ALA A 1 207 ? -11.990 -5.038 8.547 1.00 89.81 207 ALA A CA 1
ATOM 1616 C C . ALA A 1 207 ? -12.773 -5.701 7.402 1.00 89.81 207 ALA A C 1
ATOM 1618 O O . ALA A 1 207 ? -12.716 -6.916 7.246 1.00 89.81 207 ALA A O 1
ATOM 1619 N N . CYS A 1 208 ? -13.483 -4.918 6.583 1.00 85.31 208 CYS A N 1
ATOM 1620 C CA . CYS A 1 208 ? -14.275 -5.448 5.469 1.00 85.31 208 CYS A CA 1
ATOM 1621 C C . CYS A 1 208 ? -13.427 -5.926 4.282 1.00 85.31 208 CYS A C 1
ATOM 1623 O O . CYS A 1 208 ? -13.816 -6.867 3.598 1.00 85.31 208 CYS A O 1
ATOM 1625 N N . SER A 1 209 ? -12.307 -5.257 4.007 1.00 80.38 209 SER A N 1
ATOM 1626 C CA . SER A 1 209 ? -11.493 -5.513 2.809 1.00 80.38 209 SER A CA 1
ATOM 1627 C C . SER A 1 209 ? -10.379 -6.537 3.037 1.00 80.38 209 SER A C 1
ATOM 1629 O O . SER A 1 209 ? -10.101 -7.341 2.152 1.00 80.38 209 SER A O 1
ATOM 1631 N N . HIS A 1 210 ? -9.756 -6.520 4.216 1.00 80.62 210 HIS A N 1
ATOM 1632 C CA . HIS A 1 210 ? -8.554 -7.300 4.530 1.00 80.62 210 HIS A CA 1
ATOM 1633 C C . HIS A 1 210 ? -8.648 -8.037 5.876 1.00 80.62 210 HIS A C 1
ATOM 1635 O O . HIS A 1 210 ? -7.704 -8.721 6.271 1.00 80.62 210 HIS A O 1
ATOM 1641 N N . GLY A 1 211 ? -9.764 -7.901 6.598 1.00 85.62 211 GLY A N 1
ATOM 1642 C CA . GLY A 1 211 ? -9.941 -8.500 7.914 1.00 85.62 211 GLY A CA 1
ATOM 1643 C C . GLY A 1 211 ? -10.087 -10.019 7.856 1.00 85.62 211 GLY A C 1
ATOM 1644 O O . GLY A 1 211 ? -10.886 -10.563 7.094 1.00 85.62 211 GLY A O 1
ATOM 1645 N N . GLN A 1 212 ? -9.347 -10.712 8.717 1.00 89.44 212 GLN A N 1
ATOM 1646 C CA . GLN A 1 212 ? -9.449 -12.153 8.919 1.00 89.44 212 GLN A CA 1
ATOM 1647 C C . GLN A 1 212 ? -10.235 -12.428 10.199 1.00 89.44 212 GLN A C 1
ATOM 1649 O O . GLN A 1 212 ? -9.821 -12.032 11.290 1.00 89.44 212 GLN A O 1
ATOM 1654 N N . ARG A 1 213 ? -11.374 -13.119 10.089 1.00 87.56 213 ARG A N 1
ATOM 1655 C CA . ARG A 1 213 ? -12.148 -13.519 11.273 1.00 87.56 213 ARG A CA 1
ATOM 1656 C C . ARG A 1 213 ? -11.387 -14.578 12.072 1.00 87.56 213 ARG A C 1
ATOM 1658 O O . ARG A 1 213 ? -11.051 -15.633 11.538 1.00 87.56 213 ARG A O 1
ATOM 1665 N N . ARG A 1 214 ? -11.157 -14.307 13.358 1.00 88.25 214 ARG A N 1
ATOM 1666 C CA . ARG A 1 214 ? -10.574 -15.225 14.345 1.00 88.25 214 ARG A CA 1
ATOM 1667 C C . ARG A 1 214 ? -11.538 -15.347 15.524 1.00 88.25 214 ARG A C 1
ATOM 1669 O O . ARG A 1 214 ? -11.509 -14.536 16.446 1.00 88.25 214 ARG A O 1
ATOM 1676 N N . GLY A 1 215 ? -12.419 -16.346 15.469 1.00 86.50 215 GLY A N 1
ATOM 1677 C CA . GLY A 1 215 ? -13.533 -16.458 16.415 1.00 86.50 215 GLY A CA 1
ATOM 1678 C C . GLY A 1 215 ? -14.481 -15.263 16.282 1.00 86.50 215 GLY A C 1
ATOM 1679 O O . GLY A 1 215 ? -14.927 -14.956 15.175 1.00 86.50 215 GLY A O 1
ATOM 1680 N N . ASP A 1 216 ? -14.733 -14.575 17.396 1.00 86.50 216 ASP A N 1
ATOM 1681 C CA . ASP A 1 216 ? -15.576 -13.369 17.445 1.00 86.50 216 ASP A CA 1
ATOM 1682 C C . ASP A 1 216 ? -14.828 -12.079 17.064 1.00 86.50 216 ASP A C 1
ATOM 1684 O O . ASP A 1 216 ? -15.450 -11.033 16.871 1.00 86.50 216 ASP A O 1
ATOM 1688 N N . ASN A 1 217 ? -13.502 -12.151 16.924 1.00 91.56 217 ASN A N 1
ATOM 1689 C CA . ASN A 1 217 ? -12.645 -11.007 16.636 1.00 91.56 217 ASN A CA 1
ATOM 1690 C C . ASN A 1 217 ? -12.282 -10.933 15.148 1.00 91.56 217 ASN A C 1
ATOM 1692 O O . ASN A 1 217 ? -12.309 -11.928 14.414 1.00 91.56 217 ASN A O 1
ATOM 1696 N N . VAL A 1 218 ? -11.883 -9.744 14.701 1.00 92.88 218 VAL A N 1
ATOM 1697 C CA . VAL A 1 218 ? -11.347 -9.524 13.353 1.00 92.88 218 VAL A CA 1
ATOM 1698 C C . VAL A 1 218 ? -9.908 -9.052 13.456 1.00 92.88 218 VAL A C 1
ATOM 1700 O O . VAL A 1 218 ? -9.632 -7.986 14.000 1.00 92.88 218 VAL A O 1
ATOM 1703 N N . HIS A 1 219 ? -8.999 -9.844 12.902 1.00 92.50 219 HIS A N 1
ATOM 1704 C CA . HIS A 1 219 ? -7.588 -9.515 12.802 1.00 92.50 219 HIS A CA 1
ATOM 1705 C C . HIS A 1 219 ? -7.324 -8.725 11.519 1.00 92.50 219 HIS A C 1
ATOM 1707 O O . HIS A 1 219 ? -7.689 -9.166 10.427 1.00 92.50 219 HIS A O 1
ATOM 1713 N N . ILE A 1 220 ? -6.678 -7.570 11.647 1.00 91.62 220 ILE A N 1
ATOM 1714 C CA . ILE A 1 220 ? -6.259 -6.721 10.536 1.00 91.62 220 ILE A CA 1
ATOM 1715 C C . ILE A 1 220 ? -4.735 -6.647 10.562 1.00 91.62 220 ILE A C 1
ATOM 1717 O O . ILE A 1 220 ? -4.154 -6.191 11.545 1.00 91.62 220 ILE A O 1
ATOM 1721 N N . SER A 1 221 ? -4.094 -7.062 9.470 1.00 86.56 221 SER A N 1
ATOM 1722 C CA . SER A 1 221 ? -2.644 -6.931 9.270 1.00 86.56 221 SER A CA 1
ATOM 1723 C C . SER A 1 221 ? -2.290 -5.494 8.867 1.00 86.56 221 SER A C 1
ATOM 1725 O O . SER A 1 221 ? -1.950 -5.223 7.718 1.00 86.56 221 SER A O 1
ATOM 1727 N N . LEU A 1 222 ? -2.505 -4.569 9.801 1.00 85.56 222 LEU A N 1
ATOM 1728 C CA . LEU A 1 222 ? -2.267 -3.137 9.683 1.00 85.56 222 LEU A CA 1
ATOM 1729 C C . LEU A 1 222 ? -1.958 -2.583 11.074 1.00 85.56 222 LEU A C 1
ATOM 1731 O O . LEU A 1 222 ? -2.780 -2.735 11.976 1.00 85.56 222 LEU A O 1
ATOM 1735 N N . GLY A 1 223 ? -0.830 -1.895 11.231 1.00 87.75 223 GLY A N 1
ATOM 1736 C CA . GLY A 1 223 ? -0.437 -1.308 12.509 1.00 87.75 223 GLY A CA 1
ATOM 1737 C C . GLY A 1 223 ? -0.575 0.213 12.601 1.00 87.75 223 GLY A C 1
ATOM 1738 O O . GLY A 1 223 ? -1.081 0.894 11.701 1.00 87.75 223 GLY A O 1
ATOM 1739 N N . VAL A 1 224 ? -0.099 0.764 13.721 1.00 89.44 224 VAL A N 1
ATOM 1740 C CA . VAL A 1 224 ? -0.249 2.189 14.077 1.00 89.44 224 VAL A CA 1
ATOM 1741 C C . VAL A 1 224 ? 0.417 3.119 13.063 1.00 89.44 224 VAL A C 1
ATOM 1743 O O . VAL A 1 224 ? -0.162 4.144 12.691 1.00 89.44 224 VAL A O 1
ATOM 1746 N N . LEU A 1 225 ? 1.622 2.779 12.597 1.00 84.25 225 LEU A N 1
ATOM 1747 C CA . LEU A 1 225 ? 2.373 3.640 11.684 1.00 84.25 225 LEU A CA 1
ATOM 1748 C C . LEU A 1 225 ? 1.674 3.771 10.327 1.00 84.25 225 LEU A C 1
ATOM 1750 O O . LEU A 1 225 ? 1.575 4.876 9.791 1.00 84.25 225 LEU A O 1
ATOM 1754 N N . GLU A 1 226 ? 1.156 2.671 9.780 1.00 84.00 226 GLU A N 1
ATOM 1755 C CA . GLU A 1 226 ? 0.450 2.711 8.500 1.00 84.00 226 GLU A CA 1
ATOM 1756 C C . GLU A 1 226 ? -0.887 3.461 8.619 1.00 84.00 226 GLU A C 1
ATOM 1758 O O . GLU A 1 226 ? -1.227 4.261 7.745 1.00 84.00 226 GLU A O 1
ATOM 1763 N N . LEU A 1 227 ? -1.610 3.315 9.736 1.00 89.50 227 LEU A N 1
ATOM 1764 C CA . LEU A 1 227 ? -2.788 4.145 10.001 1.00 89.50 227 LEU A CA 1
ATOM 1765 C C . LEU A 1 227 ? -2.443 5.635 10.108 1.00 89.50 227 LEU A C 1
ATOM 1767 O O . LEU A 1 227 ? -3.178 6.467 9.578 1.00 89.50 227 LEU A O 1
ATOM 1771 N N . ALA A 1 228 ? -1.331 5.989 10.757 1.00 88.25 228 ALA A N 1
ATOM 1772 C CA . ALA A 1 228 ? -0.876 7.378 10.878 1.00 88.25 228 ALA A CA 1
ATOM 1773 C C . ALA A 1 228 ? -0.713 8.027 9.505 1.00 88.25 228 ALA A C 1
ATOM 1775 O O . ALA A 1 228 ? -1.206 9.129 9.258 1.00 88.25 228 ALA A O 1
ATOM 1776 N N . LEU A 1 229 ? -0.091 7.290 8.590 1.00 83.81 229 LEU A N 1
ATOM 1777 C CA . LEU A 1 229 ? 0.137 7.713 7.218 1.00 83.81 229 LEU A CA 1
ATOM 1778 C C . LEU A 1 229 ? -1.169 7.907 6.451 1.00 83.81 229 LEU A C 1
ATOM 1780 O O . LEU A 1 229 ? -1.379 8.968 5.866 1.00 83.81 229 LEU A O 1
ATOM 1784 N N . ARG A 1 230 ? -2.063 6.917 6.492 1.00 85.94 230 ARG A N 1
ATOM 1785 C CA . ARG A 1 230 ? -3.316 6.954 5.726 1.00 85.94 230 ARG A CA 1
ATOM 1786 C C . ARG A 1 230 ? -4.327 7.968 6.256 1.00 85.94 230 ARG A C 1
ATOM 1788 O O . ARG A 1 230 ? -5.089 8.529 5.479 1.00 85.94 230 ARG A O 1
ATOM 1795 N N . LEU A 1 231 ? -4.334 8.222 7.565 1.00 89.12 231 LEU A N 1
ATOM 1796 C CA . LEU A 1 231 ? -5.264 9.164 8.200 1.00 89.12 231 LEU A CA 1
ATOM 1797 C C . LEU A 1 231 ? -4.705 10.586 8.321 1.00 89.12 231 LEU A C 1
ATOM 1799 O O . LEU A 1 231 ? -5.426 11.491 8.754 1.00 89.12 231 LEU A O 1
ATOM 1803 N N . GLY A 1 232 ? -3.429 10.783 7.971 1.00 86.44 232 GLY A N 1
ATOM 1804 C CA . GLY A 1 232 ? -2.733 12.055 8.152 1.00 86.44 232 GLY A CA 1
ATOM 1805 C C . GLY A 1 232 ? -2.639 12.476 9.622 1.00 86.44 232 GLY A C 1
ATOM 1806 O O . GLY A 1 232 ? -2.666 13.669 9.923 1.00 86.44 232 GLY A O 1
ATOM 1807 N N . LEU A 1 233 ? -2.574 11.508 10.540 1.00 88.94 233 LEU A N 1
ATOM 1808 C CA . LEU A 1 233 ? -2.509 11.716 11.988 1.00 88.94 233 LEU A CA 1
ATOM 1809 C C . LEU A 1 233 ? -1.117 11.352 12.513 1.00 88.94 233 LEU A C 1
ATOM 1811 O O . LEU A 1 233 ? -0.363 10.628 11.869 1.00 88.94 233 LEU A O 1
ATOM 1815 N N . GLN A 1 234 ? -0.755 11.845 13.697 1.00 88.81 234 GLN A N 1
ATOM 1816 C CA . GLN A 1 234 ? 0.477 11.405 14.361 1.00 88.81 234 GLN A CA 1
ATOM 1817 C C . GLN A 1 234 ? 0.234 10.097 15.129 1.00 88.81 234 GLN A C 1
ATOM 1819 O O . GLN A 1 234 ? -0.849 9.896 15.679 1.00 88.81 234 GLN A O 1
ATOM 1824 N N . ALA A 1 235 ? 1.249 9.232 15.226 1.00 89.44 235 ALA A N 1
ATOM 1825 C CA . ALA A 1 235 ? 1.134 7.952 15.937 1.00 89.44 235 ALA A CA 1
ATOM 1826 C C . ALA A 1 235 ? 0.618 8.094 17.391 1.00 89.44 235 ALA A C 1
ATOM 1828 O O . ALA A 1 235 ? -0.355 7.417 17.724 1.00 89.44 235 ALA A O 1
ATOM 1829 N N . PRO A 1 236 ? 1.096 9.057 18.214 1.00 91.81 236 PRO A N 1
ATOM 1830 C CA . PRO A 1 236 ? 0.570 9.247 19.572 1.00 91.81 236 PRO A CA 1
ATOM 1831 C C . PRO A 1 236 ? -0.903 9.678 19.613 1.00 91.81 236 PRO A C 1
ATOM 1833 O O . PRO A 1 236 ? -1.594 9.517 20.616 1.00 91.81 236 PRO A O 1
ATOM 1836 N N . GLU A 1 237 ? -1.418 10.291 18.547 1.00 92.62 237 GLU A N 1
ATOM 1837 C CA . GLU A 1 237 ? -2.839 10.618 18.449 1.00 92.62 237 GLU A CA 1
ATOM 1838 C C . GLU A 1 237 ? -3.677 9.375 18.167 1.00 92.62 237 GLU A C 1
ATOM 1840 O O . GLU A 1 237 ? -4.693 9.174 18.830 1.00 92.62 237 GLU A O 1
ATOM 1845 N N . ILE A 1 238 ? -3.212 8.505 17.272 1.00 93.94 238 ILE A N 1
ATOM 1846 C CA . ILE A 1 238 ? -3.867 7.229 16.982 1.00 93.94 238 ILE A CA 1
ATOM 1847 C C . ILE A 1 238 ? -3.872 6.326 18.208 1.00 93.94 238 ILE A C 1
ATOM 1849 O O . ILE A 1 238 ? -4.931 5.826 18.573 1.00 93.94 238 ILE A O 1
ATOM 1853 N N . GLU A 1 239 ? -2.741 6.168 18.892 1.00 94.62 239 GLU A N 1
ATOM 1854 C CA . GLU A 1 239 ? -2.641 5.339 20.101 1.00 94.62 239 GLU A CA 1
ATOM 1855 C C . GLU A 1 239 ? -3.599 5.802 21.204 1.00 94.62 239 GLU A C 1
ATOM 1857 O O . GLU A 1 239 ? -4.251 4.980 21.856 1.00 94.62 239 GLU A O 1
ATOM 1862 N N . ARG A 1 240 ? -3.759 7.122 21.383 1.00 94.75 240 ARG A N 1
ATOM 1863 C CA . ARG A 1 240 ? -4.742 7.688 22.322 1.00 94.75 240 ARG A CA 1
ATOM 1864 C C . ARG A 1 240 ? -6.173 7.297 21.954 1.00 94.75 240 ARG A C 1
ATOM 1866 O O . ARG A 1 240 ? -6.958 6.967 22.843 1.00 94.75 240 ARG A O 1
ATOM 1873 N N . VAL A 1 241 ? -6.532 7.337 20.670 1.00 94.62 241 VAL A N 1
ATOM 1874 C CA . VAL A 1 241 ? -7.879 6.955 20.214 1.00 94.62 241 VAL A CA 1
ATOM 1875 C C . VAL A 1 241 ? -8.077 5.436 20.289 1.00 94.62 241 VAL A C 1
ATOM 1877 O O . VAL A 1 241 ? -9.103 4.998 20.805 1.00 94.62 241 VAL A O 1
ATOM 1880 N N . LEU A 1 242 ? -7.094 4.631 19.868 1.00 95.06 242 LEU A N 1
ATOM 1881 C CA . LEU A 1 242 ? -7.124 3.166 19.974 1.00 95.06 242 LEU A CA 1
ATOM 1882 C C . LEU A 1 242 ? -7.273 2.708 21.425 1.00 95.06 242 LEU A C 1
ATOM 1884 O O . LEU A 1 242 ? -8.058 1.807 21.704 1.00 95.06 242 LEU A O 1
ATOM 1888 N N . THR A 1 243 ? -6.594 3.369 22.364 1.00 95.12 243 THR A N 1
ATOM 1889 C CA . THR A 1 243 ? -6.742 3.092 23.799 1.00 95.12 243 THR A CA 1
ATOM 1890 C C . THR A 1 243 ? -8.178 3.334 24.265 1.00 95.12 243 THR A C 1
ATOM 1892 O O . THR A 1 243 ? -8.771 2.458 24.887 1.00 95.12 243 THR A O 1
ATOM 1895 N N . ARG A 1 244 ? -8.799 4.456 23.875 1.00 93.44 244 ARG A N 1
ATOM 1896 C CA . ARG A 1 244 ? -10.218 4.720 24.184 1.00 93.44 244 ARG A CA 1
ATOM 1897 C C . ARG A 1 244 ? -11.156 3.694 23.543 1.00 93.44 244 ARG A C 1
ATOM 1899 O O . ARG A 1 244 ? -12.169 3.331 24.135 1.00 93.44 244 ARG A O 1
ATOM 1906 N N . PHE A 1 245 ? -10.850 3.240 22.328 1.00 94.50 245 PHE A N 1
ATOM 1907 C CA . PHE A 1 245 ? -11.616 2.188 21.654 1.00 94.50 245 PHE A CA 1
ATOM 1908 C C . PHE A 1 245 ? -11.467 0.843 22.365 1.00 94.50 245 PHE A C 1
ATOM 1910 O O . PHE A 1 245 ? -12.444 0.098 22.451 1.00 94.50 245 PHE A O 1
ATOM 1917 N N . ARG A 1 246 ? -10.289 0.562 22.928 1.00 94.69 246 ARG A N 1
ATOM 1918 C CA . ARG A 1 246 ? -10.048 -0.608 23.772 1.00 94.69 246 ARG A CA 1
ATOM 1919 C C . ARG A 1 246 ? -10.854 -0.561 25.063 1.00 94.69 246 ARG A C 1
ATOM 1921 O O . ARG A 1 246 ? -11.534 -1.532 25.374 1.00 94.69 246 ARG A O 1
ATOM 1928 N N . ASP A 1 247 ? -10.897 0.587 25.737 1.00 92.25 247 ASP A N 1
ATOM 1929 C CA . ASP A 1 247 ? -11.704 0.775 26.954 1.00 92.25 247 ASP A CA 1
ATOM 1930 C C . ASP A 1 247 ? -13.211 0.573 26.695 1.00 92.25 247 AS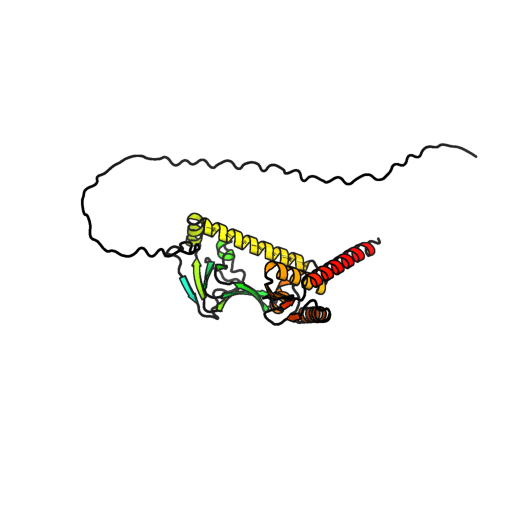P A C 1
ATOM 1932 O O . ASP A 1 247 ? -13.962 0.157 27.576 1.00 92.25 247 ASP A O 1
ATOM 1936 N N . LYS A 1 248 ? -13.664 0.838 25.462 1.00 89.75 248 LYS A N 1
ATOM 1937 C CA . LYS A 1 248 ? -15.046 0.608 25.005 1.00 89.75 248 LYS A CA 1
ATOM 1938 C C . LYS A 1 248 ? -15.276 -0.786 24.403 1.00 89.75 248 LYS A C 1
ATOM 1940 O O . LYS A 1 248 ? -16.392 -1.083 23.978 1.00 89.75 248 LYS A O 1
ATOM 1945 N N . GLY A 1 249 ? -14.248 -1.633 24.339 1.00 89.50 249 GLY A N 1
ATOM 1946 C CA . GLY A 1 249 ? -14.317 -2.984 23.780 1.00 89.50 249 GLY A CA 1
ATOM 1947 C C . GLY A 1 249 ? -14.578 -3.037 22.270 1.00 89.50 249 GLY A C 1
ATOM 1948 O O . GLY A 1 249 ? -15.200 -3.996 21.807 1.00 89.50 249 GLY A O 1
ATOM 1949 N N . LEU A 1 250 ? -14.167 -2.000 21.528 1.00 91.31 250 LEU A N 1
ATOM 1950 C CA . LEU A 1 250 ? -14.156 -1.958 20.057 1.00 91.31 250 LEU A CA 1
ATOM 1951 C C . LEU A 1 250 ? -12.859 -2.552 19.492 1.00 91.31 250 LEU A C 1
ATOM 1953 O O . LEU A 1 250 ? -12.882 -3.256 18.486 1.00 91.31 250 LEU A O 1
ATOM 1957 N N . VAL A 1 251 ? -11.740 -2.277 20.160 1.00 94.69 251 VAL A N 1
ATOM 1958 C CA . VAL A 1 251 ? -10.413 -2.828 19.860 1.00 94.69 251 VAL A CA 1
ATOM 1959 C C . VAL A 1 251 ? -10.024 -3.753 21.009 1.00 94.69 251 VAL A C 1
ATOM 1961 O O . VAL A 1 251 ? -10.245 -3.421 22.167 1.00 94.69 251 VAL A O 1
ATOM 1964 N N . VAL A 1 252 ? -9.471 -4.920 20.709 1.00 93.69 252 VAL A N 1
ATOM 1965 C CA . VAL A 1 252 ? -9.012 -5.884 21.719 1.00 93.69 252 VAL A CA 1
ATOM 1966 C C . VAL A 1 252 ? -7.524 -5.684 21.976 1.00 93.69 252 VAL A C 1
ATOM 1968 O O . VAL A 1 252 ? -7.105 -5.490 23.116 1.00 93.69 252 VAL A O 1
ATOM 1971 N N . ALA A 1 253 ? -6.741 -5.653 20.901 1.00 92.31 253 ALA A N 1
ATOM 1972 C CA . ALA A 1 253 ? -5.298 -5.482 20.927 1.00 92.31 253 ALA A CA 1
ATOM 1973 C C . ALA A 1 253 ? -4.837 -4.681 19.705 1.00 92.31 253 ALA A C 1
ATOM 1975 O O . ALA A 1 253 ? -5.527 -4.623 18.687 1.00 92.31 253 ALA A O 1
ATOM 1976 N N . PHE A 1 254 ? -3.680 -4.042 19.820 1.00 93.44 254 PHE A N 1
ATOM 1977 C CA . PHE A 1 254 ? -3.003 -3.387 18.708 1.00 93.44 254 PHE A CA 1
ATOM 1978 C C .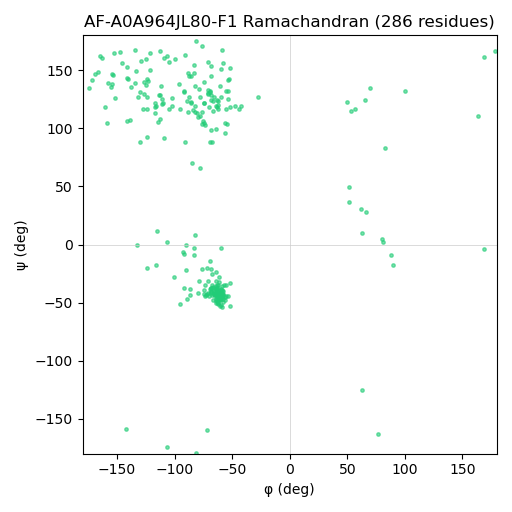 PHE A 1 254 ? -1.502 -3.332 18.983 1.00 93.44 254 PHE A C 1
ATOM 1980 O O . PHE A 1 254 ? -1.102 -3.156 20.136 1.00 93.44 254 PHE A O 1
ATOM 1987 N N . ASP A 1 255 ? -0.697 -3.451 17.933 1.00 88.75 255 ASP A N 1
ATOM 1988 C CA . ASP A 1 255 ? 0.750 -3.259 17.972 1.00 88.75 255 ASP A CA 1
ATOM 1989 C C . ASP A 1 255 ? 1.273 -2.553 16.702 1.00 88.75 255 ASP A C 1
ATOM 1991 O O . ASP A 1 255 ? 0.533 -1.826 16.026 1.00 88.75 255 ASP A O 1
ATOM 1995 N N . GLU A 1 256 ? 2.569 -2.698 16.414 1.00 82.38 256 GLU A N 1
ATOM 1996 C CA . GLU A 1 256 ? 3.229 -2.055 15.276 1.00 82.38 256 GLU A CA 1
ATOM 1997 C C . GLU A 1 256 ? 2.768 -2.571 13.908 1.00 82.38 256 GLU A C 1
ATOM 1999 O O . GLU A 1 256 ? 2.820 -1.802 12.946 1.00 82.38 256 GLU A O 1
ATOM 2004 N N . ASP A 1 257 ? 2.263 -3.807 13.830 1.00 83.62 257 ASP A N 1
ATOM 2005 C CA . ASP A 1 257 ? 1.966 -4.509 12.576 1.00 83.62 257 ASP A CA 1
ATOM 2006 C C . ASP A 1 257 ? 0.510 -4.986 12.471 1.00 83.62 257 ASP A C 1
ATOM 2008 O O . ASP A 1 257 ? 0.019 -5.235 11.365 1.00 83.62 257 ASP A O 1
ATOM 2012 N N . HIS A 1 258 ? -0.205 -5.120 13.589 1.00 90.69 258 HIS A N 1
ATOM 2013 C CA . HIS A 1 258 ? -1.560 -5.648 13.599 1.00 90.69 258 HIS A CA 1
ATOM 2014 C C . HIS A 1 258 ? -2.506 -4.960 14.581 1.00 90.69 258 HIS A C 1
ATOM 2016 O O . HIS A 1 258 ? -2.128 -4.443 15.632 1.00 90.69 258 HIS A O 1
ATOM 2022 N N . ILE A 1 259 ? -3.794 -5.007 14.235 1.00 93.44 259 ILE A N 1
ATOM 2023 C CA . ILE A 1 259 ? -4.901 -4.545 15.071 1.00 93.44 259 ILE A CA 1
ATOM 2024 C C . ILE A 1 259 ? -5.957 -5.639 15.135 1.00 93.44 259 ILE A C 1
ATOM 2026 O O . ILE A 1 259 ? -6.399 -6.169 14.115 1.00 93.44 259 ILE A O 1
ATOM 2030 N N . GLU A 1 260 ? -6.400 -5.946 16.348 1.00 94.12 260 GLU A N 1
ATOM 2031 C CA . GLU A 1 260 ? -7.507 -6.856 16.597 1.00 94.12 260 GLU A CA 1
ATOM 2032 C C . GLU A 1 260 ? -8.747 -6.069 17.004 1.00 94.12 260 GLU A C 1
ATOM 2034 O O . GLU A 1 260 ? -8.786 -5.404 18.042 1.00 94.12 260 GLU A O 1
ATOM 2039 N N . LEU A 1 261 ? -9.783 -6.161 16.180 1.00 93.44 261 LEU A N 1
ATOM 2040 C CA . LEU A 1 261 ? -11.102 -5.639 16.496 1.00 93.44 261 LEU A CA 1
ATOM 2041 C C . LEU A 1 261 ? -11.905 -6.684 17.260 1.00 93.44 261 LEU A C 1
ATOM 2043 O O . LEU A 1 261 ? -11.813 -7.880 16.975 1.00 93.44 261 LEU A O 1
ATOM 2047 N N . GLY A 1 262 ? -12.727 -6.212 18.193 1.00 89.19 262 GLY A N 1
ATOM 2048 C CA . GLY A 1 262 ? -13.753 -7.044 18.813 1.00 89.19 262 GLY A CA 1
ATOM 2049 C C . GLY A 1 262 ? -14.900 -7.342 17.843 1.00 89.19 262 GLY A C 1
ATOM 2050 O O . GLY A 1 262 ? -14.767 -7.191 16.627 1.00 89.19 262 GLY A O 1
ATOM 2051 N N . ASP A 1 263 ? -16.056 -7.709 18.400 1.00 86.44 263 ASP A N 1
ATOM 2052 C CA . ASP A 1 263 ? -17.275 -7.990 17.632 1.00 86.44 263 ASP A CA 1
ATOM 2053 C C . ASP A 1 263 ? -17.561 -6.885 16.583 1.00 86.44 263 ASP A C 1
ATOM 2055 O O . ASP A 1 263 ? -17.798 -5.727 16.964 1.00 86.44 263 ASP A O 1
ATOM 2059 N N . PRO A 1 264 ? -17.598 -7.223 15.276 1.00 81.56 264 PRO A N 1
ATOM 2060 C CA . PRO A 1 264 ? -17.865 -6.279 14.189 1.00 81.56 264 PRO A CA 1
ATOM 2061 C C . PRO A 1 264 ? -19.132 -5.447 14.394 1.00 81.56 264 PRO A C 1
ATOM 2063 O O . PRO A 1 264 ? -19.168 -4.269 14.037 1.00 81.56 264 PRO A O 1
ATOM 2066 N N . ASN A 1 265 ? -20.156 -6.028 15.027 1.00 85.06 265 ASN A N 1
ATOM 2067 C CA . ASN A 1 265 ? -21.432 -5.356 15.253 1.00 85.06 265 ASN A CA 1
ATOM 2068 C C . ASN A 1 265 ? -21.320 -4.191 16.244 1.00 85.06 265 ASN A C 1
ATOM 2070 O O . ASN A 1 265 ? -22.203 -3.334 16.302 1.00 85.06 265 ASN A O 1
ATOM 2074 N N . ARG A 1 266 ? -20.286 -4.161 17.094 1.00 87.19 266 ARG A N 1
ATOM 2075 C CA . ARG A 1 266 ? -20.052 -3.028 18.001 1.00 87.19 266 ARG A CA 1
ATOM 2076 C C . ARG A 1 266 ? -19.504 -1.826 17.251 1.00 87.19 266 ARG A C 1
ATOM 2078 O O . ARG A 1 266 ? -19.914 -0.706 17.544 1.00 87.19 266 ARG A O 1
ATOM 2085 N N . LEU A 1 267 ? -18.615 -2.060 16.286 1.00 87.81 267 LEU A N 1
ATOM 2086 C CA . LEU A 1 267 ? -18.064 -0.994 15.457 1.00 87.81 267 LEU A CA 1
ATOM 2087 C C . LEU A 1 267 ? -19.151 -0.363 14.583 1.00 87.81 267 LEU A C 1
ATOM 2089 O O . LEU A 1 267 ? -19.213 0.858 14.502 1.00 87.81 267 LEU A O 1
ATOM 2093 N N . ASP A 1 268 ? -20.052 -1.173 14.025 1.00 86.94 268 ASP A N 1
ATOM 2094 C CA . ASP A 1 268 ? -21.189 -0.671 13.242 1.00 86.94 268 ASP A CA 1
ATOM 2095 C C . ASP A 1 268 ? -22.121 0.203 14.080 1.00 86.94 268 ASP A C 1
ATOM 2097 O O . ASP A 1 268 ? -22.356 1.358 13.740 1.00 86.94 268 ASP A O 1
ATOM 2101 N N . ARG A 1 269 ? -22.530 -0.279 15.259 1.00 87.50 269 ARG A N 1
ATOM 2102 C CA . ARG A 1 269 ? -23.340 0.517 16.195 1.00 87.50 269 ARG A CA 1
ATOM 2103 C C . ARG A 1 269 ? -22.656 1.815 16.622 1.00 87.50 269 ARG A C 1
ATOM 2105 O O . ARG A 1 269 ? -23.322 2.825 16.844 1.00 87.50 269 ARG A O 1
ATOM 2112 N N . PHE A 1 270 ? -21.334 1.795 16.774 1.00 87.06 270 PHE A N 1
ATOM 2113 C CA . PHE A 1 270 ? -20.571 2.993 17.104 1.00 87.06 270 PHE A CA 1
ATOM 2114 C C . PHE A 1 270 ? -20.557 4.000 15.947 1.00 87.06 270 PHE A C 1
ATOM 2116 O O . PHE A 1 270 ? -20.722 5.194 16.186 1.00 87.06 270 PHE A O 1
ATOM 2123 N N . LEU A 1 271 ? -20.407 3.533 14.706 1.00 86.25 271 LEU A N 1
ATOM 2124 C CA . LEU A 1 271 ? -20.479 4.383 13.518 1.00 86.25 271 LEU A CA 1
ATOM 2125 C C . LEU A 1 271 ? -21.878 4.976 13.321 1.00 86.25 271 LEU A C 1
ATOM 2127 O O . LEU A 1 271 ? -21.980 6.174 13.067 1.00 86.25 271 LEU A O 1
ATOM 2131 N N . ASP A 1 272 ? -22.936 4.191 13.529 1.00 85.62 272 ASP A N 1
ATOM 2132 C CA . ASP A 1 272 ? -24.320 4.680 13.482 1.00 85.62 272 ASP A CA 1
ATOM 2133 C C . ASP A 1 272 ? -24.546 5.805 14.505 1.00 85.62 272 ASP A C 1
ATOM 2135 O O . ASP A 1 272 ? -25.137 6.842 14.199 1.00 85.62 272 ASP A O 1
ATOM 2139 N N . PHE A 1 273 ? -24.011 5.645 15.720 1.00 85.06 273 PHE A N 1
ATOM 2140 C CA . PHE A 1 273 ? -24.050 6.688 16.746 1.00 85.06 273 PHE A CA 1
ATOM 2141 C C . PHE A 1 273 ? -23.286 7.956 16.329 1.00 85.06 273 PHE A C 1
ATOM 2143 O O . PHE A 1 273 ? -23.770 9.069 16.548 1.00 85.06 273 PHE A O 1
ATOM 2150 N N . LEU A 1 274 ? -22.096 7.813 15.734 1.00 81.19 274 LEU A N 1
ATOM 2151 C CA . LEU A 1 274 ? -21.315 8.956 15.254 1.00 81.19 274 LEU A CA 1
ATOM 2152 C C . LEU A 1 274 ? -22.027 9.704 14.123 1.00 81.19 274 LEU A C 1
ATOM 2154 O O . LEU A 1 274 ? -21.993 10.935 14.114 1.00 81.19 274 LEU A O 1
ATOM 2158 N N . TYR A 1 275 ? -22.683 8.974 13.218 1.00 74.44 275 TYR A N 1
ATOM 2159 C CA . TYR A 1 275 ? -23.471 9.540 12.128 1.00 74.44 275 TYR A CA 1
ATOM 2160 C C . TYR A 1 275 ? -24.645 10.361 12.665 1.00 74.44 275 TYR A C 1
ATOM 2162 O O . TYR A 1 275 ? -24.754 11.544 12.356 1.00 74.44 275 TYR A O 1
ATOM 2170 N N . LEU A 1 276 ? -25.436 9.785 13.579 1.00 76.75 276 LEU A N 1
ATOM 2171 C CA . LEU A 1 276 ? -26.535 10.497 14.236 1.00 76.75 276 LEU A CA 1
ATOM 2172 C C . LEU A 1 276 ? -26.045 11.774 14.921 1.00 76.75 276 LEU A C 1
ATOM 2174 O O . LEU A 1 276 ? -26.649 12.827 14.760 1.00 76.75 276 LEU A O 1
ATOM 2178 N N . ARG A 1 277 ? -24.923 11.722 15.647 1.00 72.81 277 ARG A N 1
ATOM 2179 C CA . ARG A 1 277 ? -24.358 12.915 16.293 1.00 72.81 277 ARG A CA 1
ATOM 2180 C C . ARG A 1 277 ? -23.985 14.006 15.283 1.00 72.81 277 ARG A C 1
ATOM 2182 O O . ARG A 1 277 ? -24.165 15.179 15.590 1.00 72.81 277 ARG A O 1
ATOM 2189 N N . HIS A 1 278 ? -23.440 13.635 14.126 1.00 64.12 278 HIS A N 1
ATOM 2190 C CA . HIS A 1 278 ? -23.060 14.591 13.086 1.00 64.12 278 HIS A CA 1
ATOM 2191 C C . HIS A 1 278 ? -24.290 15.225 12.424 1.00 64.12 278 HIS A C 1
ATOM 2193 O O . HIS A 1 278 ? -24.333 16.442 12.275 1.00 64.12 278 HIS A O 1
ATOM 2199 N N . ASP A 1 279 ? -25.300 14.422 12.092 1.00 64.38 279 ASP A N 1
ATOM 2200 C CA . ASP A 1 279 ? -26.556 14.910 11.516 1.00 64.38 279 ASP A CA 1
ATOM 2201 C C . ASP A 1 279 ? -27.312 15.813 12.497 1.00 64.38 279 ASP A C 1
ATOM 2203 O O . ASP A 1 279 ? -27.790 16.878 12.117 1.00 64.38 279 ASP A O 1
ATOM 2207 N N . PHE A 1 280 ? -27.366 15.443 13.780 1.00 60.50 280 PHE A N 1
ATOM 2208 C CA . PHE A 1 280 ? -27.974 16.290 14.805 1.00 60.50 280 PHE A CA 1
ATOM 2209 C C . PHE A 1 280 ? -27.196 17.588 15.035 1.00 60.50 280 PHE A C 1
ATOM 2211 O O . PHE A 1 280 ? -27.825 18.618 15.236 1.00 60.50 280 PHE A O 1
ATOM 2218 N N . ALA A 1 281 ? -25.860 17.570 14.991 1.00 60.81 281 ALA A N 1
ATOM 2219 C CA . ALA A 1 281 ? -25.071 18.800 15.079 1.00 60.81 281 ALA A CA 1
ATOM 2220 C C . ALA A 1 281 ? -25.336 19.720 13.875 1.00 60.81 281 ALA A C 1
ATOM 2222 O O . ALA A 1 281 ? -25.589 20.903 14.059 1.00 60.81 281 ALA A O 1
ATOM 2223 N N . ALA A 1 282 ? -25.391 19.165 12.659 1.00 60.41 282 ALA A N 1
ATOM 2224 C CA . ALA A 1 282 ? -25.707 19.923 11.449 1.00 60.41 282 ALA A CA 1
ATOM 2225 C C . ALA A 1 282 ? -27.125 20.525 11.465 1.00 60.41 282 ALA A C 1
ATOM 2227 O O . ALA A 1 282 ? -27.321 21.628 10.975 1.00 60.41 282 ALA A O 1
ATOM 2228 N N . LEU A 1 283 ? -28.102 19.833 12.061 1.00 60.69 283 LEU A N 1
ATOM 2229 C CA . LEU A 1 283 ? -29.470 20.341 12.232 1.00 60.69 283 LEU A CA 1
ATOM 2230 C C . LEU A 1 283 ? -29.592 21.456 13.282 1.00 60.69 283 LEU A C 1
ATOM 2232 O O . LEU A 1 283 ? -30.599 22.157 13.294 1.00 60.69 283 LEU A O 1
ATOM 2236 N N . VAL A 1 284 ? -28.623 21.576 14.193 1.00 59.41 284 VAL A N 1
ATOM 2237 C CA . VAL A 1 284 ? -28.629 22.559 15.290 1.00 59.41 284 VAL A CA 1
ATOM 2238 C C . VAL A 1 284 ? -27.748 23.770 14.968 1.00 59.41 284 VAL A C 1
ATOM 2240 O O . VAL A 1 284 ? -28.041 24.861 15.442 1.00 59.41 284 VAL A O 1
ATOM 2243 N N . ASP A 1 285 ? -26.714 23.597 14.141 1.00 55.38 285 ASP A N 1
ATOM 2244 C CA . ASP A 1 285 ? -25.815 24.676 13.709 1.00 55.38 285 ASP A CA 1
ATOM 2245 C C . ASP A 1 285 ? -26.369 25.498 12.515 1.00 55.38 285 ASP A C 1
ATOM 2247 O O . ASP A 1 285 ? -25.754 26.491 12.126 1.00 55.38 285 ASP A O 1
ATOM 2251 N N . ASP A 1 286 ? -27.535 25.132 11.960 1.00 46.38 286 ASP A N 1
ATOM 2252 C CA . ASP A 1 286 ? -28.330 25.959 11.032 1.00 46.38 286 ASP A CA 1
ATOM 2253 C C . ASP A 1 286 ? -29.247 26.928 11.824 1.00 46.38 286 ASP A C 1
ATOM 2255 O O . ASP A 1 286 ? -30.471 26.795 11.839 1.00 46.38 286 ASP A O 1
ATOM 2259 N N . GLU A 1 287 ? -28.672 27.938 12.480 1.00 39.44 287 GLU A N 1
ATOM 2260 C CA . GLU A 1 287 ? -29.392 29.186 12.787 1.00 39.44 287 GLU A CA 1
ATOM 2261 C C . GLU A 1 287 ? -28.585 30.396 12.269 1.00 39.44 287 GLU A C 1
ATOM 2263 O O . GLU A 1 287 ? -27.355 30.372 12.320 1.00 39.44 287 GLU A O 1
ATOM 2268 N N . PRO A 1 288 ? -29.273 31.403 11.692 1.00 47.09 288 PRO A N 1
ATOM 2269 C CA . PRO A 1 288 ? -28.767 32.279 10.624 1.00 47.09 288 PRO A CA 1
ATOM 2270 C C . PRO A 1 288 ? -27.672 33.281 11.011 1.00 47.09 288 PRO A C 1
ATOM 2272 O O . PRO A 1 288 ? -27.681 33.788 12.155 1.00 47.09 288 PRO A O 1
#

Foldseek 3Di:
DDDDDDDDDDDDDDDDDDDDDDDDDDDDDDDDDDDDDDDDDDDDDDDDDDDDDDDDDDPPPPPPDDPDDDDDDPPFPWDKDAAFDWPDAFQAQDQKKKAWQAAKKWWWDQDPNDTATQDIDGHGDMDPVCCNPVVGTHHTIIGGHHTTIIGIAGNVRVVVCVVVPVPVVVSVVVVVVVVVVLVVVLVVLQPDPDPLLSVLSVVLVQQVPPWDDDDQKTKGQAAQRNSCVSNVHDSVVSVVSLVVCCVVQQWVDGDGGMTMGGHSVVSVVVNVVVVVVVVVVVVVVPDD

Sequence (288 aa):
MPAHLRNRHLGHRPGALRHHQCTRSPLHPIPPLAHHVRCGLGEGSRATAAGTPDSARGTCRTVVREPGESAVSETDARRSFPSGTCLFREGDHGQEMYIIVSGRVRISRRVRDVDRVVTTLPPGEFFGELALLNERSRSGTATVVEDAELLVVGPDTFEALIYNHREVALRLIRRLARRLEDANQDITLLLYRDPGSRLAHALKRFACSHGQRRGDNVHISLGVLELALRLGLQAPEIERVLTRFRDKGLVVAFDEDHIELGDPNRLDRFLDFLYLRHDFAALVDDEP

Radius of gyration: 30.49 Å; Cα contacts (8 Å, |Δi|>4): 352; chains: 1; bounding box: 86×99×81 Å